Protein AF-A0A2K2V624-F1 (afdb_monomer_lite)

Sequence (184 aa):
MSIDIRRKLELAIAGVRYIEIRSLFKKRRIKLPENSEKIDLVNPVKVMGGYLDVLNGRARLVPYSSSEGIDGIAQLLLDYARGIYPDRPDLEEAFETRRSRIIEVTDGLLADEKRDLLAEEIALRSTKLWPILSLAMSDGVTELYGVLGSCVYLDHIFLGRITVENVVLDERELDKIITVVECS

Secondary structure (DSSP, 8-state):
----HHHHHHHHHTT-------------PPPPPP---S----SSEEETTEEEEEETTEEEEEEHHHHTT-HHHHHHHHHHHTT---SS--HHHHHHHHHHHHHHHHTTTS-HHHHHHHHHHHHHHHTS-TTHHHHHTSTTEEEEE--TTSEEEEEETTTEEEEEEEEE--HHHHHHHHHHHHH-

Structure (mmCIF, N/CA/C/O backbone):
data_AF-A0A2K2V624-F1
#
_entry.id   AF-A0A2K2V624-F1
#
loop_
_atom_site.group_PDB
_atom_site.id
_atom_site.type_symbol
_atom_site.label_atom_id
_atom_site.label_alt_id
_atom_site.label_comp_id
_atom_site.label_asym_id
_atom_site.label_entity_id
_atom_site.label_seq_id
_atom_site.pdbx_PDB_ins_code
_atom_site.Cartn_x
_atom_site.Cartn_y
_atom_site.Cartn_z
_atom_site.occupancy
_atom_site.B_iso_or_equiv
_atom_site.auth_seq_id
_atom_site.auth_comp_id
_atom_site.auth_asym_id
_atom_site.auth_atom_id
_atom_site.pdbx_PDB_model_num
ATOM 1 N N . MET A 1 1 ? -0.992 -15.599 -25.763 1.00 35.91 1 MET A N 1
ATOM 2 C CA . MET A 1 1 ? 0.235 -14.904 -26.213 1.00 35.91 1 MET A CA 1
ATOM 3 C C . MET A 1 1 ? 0.407 -13.668 -25.353 1.00 35.91 1 MET A C 1
ATOM 5 O O . MET A 1 1 ? -0.231 -12.655 -25.608 1.00 35.91 1 MET A O 1
ATOM 9 N N . SER A 1 2 ? 1.159 -13.804 -24.262 1.00 44.69 2 SER A N 1
ATOM 10 C CA . SER A 1 2 ? 1.443 -12.703 -23.343 1.00 44.69 2 SER A CA 1
ATOM 11 C C . SER A 1 2 ? 2.498 -11.808 -23.986 1.00 44.69 2 SER A C 1
ATOM 13 O O . SER A 1 2 ? 3.591 -12.280 -24.286 1.00 44.69 2 SER A O 1
ATOM 15 N N . ILE A 1 3 ? 2.181 -10.538 -24.233 1.00 52.88 3 ILE A N 1
ATOM 16 C CA . ILE A 1 3 ? 3.236 -9.527 -24.327 1.00 52.88 3 ILE A CA 1
ATOM 17 C C . ILE A 1 3 ? 3.945 -9.561 -22.972 1.00 52.88 3 ILE A C 1
ATOM 19 O O . ILE A 1 3 ? 3.290 -9.312 -21.958 1.00 52.88 3 ILE A O 1
ATOM 23 N N . ASP A 1 4 ? 5.235 -9.903 -22.989 1.00 85.69 4 ASP A N 1
ATOM 24 C CA . ASP A 1 4 ? 6.141 -9.887 -21.839 1.00 85.69 4 ASP A CA 1
ATOM 25 C C . ASP A 1 4 ? 5.868 -8.643 -20.976 1.00 85.69 4 ASP A C 1
ATOM 27 O O . ASP A 1 4 ? 5.872 -7.517 -21.486 1.00 85.69 4 ASP A O 1
ATOM 31 N N . ILE A 1 5 ? 5.559 -8.846 -19.690 1.00 85.44 5 ILE A N 1
ATOM 32 C CA . ILE A 1 5 ? 5.260 -7.762 -18.745 1.00 85.44 5 ILE A CA 1
ATOM 33 C C . ILE A 1 5 ? 6.365 -6.705 -18.776 1.00 85.44 5 ILE A C 1
ATOM 35 O O . ILE A 1 5 ? 6.056 -5.514 -18.769 1.00 85.44 5 ILE A O 1
ATOM 39 N N . ARG A 1 6 ? 7.625 -7.126 -18.943 1.00 84.25 6 ARG A N 1
ATOM 40 C CA . ARG A 1 6 ? 8.778 -6.231 -19.055 1.00 84.25 6 ARG A CA 1
ATOM 41 C C . ARG A 1 6 ? 8.619 -5.255 -20.217 1.00 84.25 6 ARG A C 1
ATOM 43 O O . ARG A 1 6 ? 8.732 -4.048 -20.033 1.00 84.25 6 ARG A O 1
ATOM 50 N N . ARG A 1 7 ? 8.205 -5.750 -21.384 1.00 85.25 7 ARG A N 1
ATOM 51 C CA . ARG A 1 7 ? 7.935 -4.917 -22.563 1.00 85.25 7 ARG A CA 1
ATOM 52 C C . ARG A 1 7 ? 6.770 -3.950 -22.343 1.00 85.25 7 ARG A C 1
ATOM 54 O O . ARG A 1 7 ? 6.801 -2.830 -22.846 1.00 85.25 7 ARG A O 1
ATOM 61 N N . LYS A 1 8 ? 5.726 -4.349 -21.604 1.00 85.12 8 LYS A N 1
ATOM 62 C CA . LYS A 1 8 ? 4.623 -3.430 -21.252 1.00 85.12 8 LYS A CA 1
ATOM 63 C C . LYS A 1 8 ? 5.103 -2.304 -20.336 1.00 85.12 8 LYS A C 1
ATOM 65 O O . LYS A 1 8 ? 4.692 -1.163 -20.528 1.00 85.12 8 LYS A O 1
ATOM 70 N N . LEU A 1 9 ? 5.969 -2.622 -19.375 1.00 85.50 9 LEU A N 1
ATOM 71 C CA . LEU A 1 9 ? 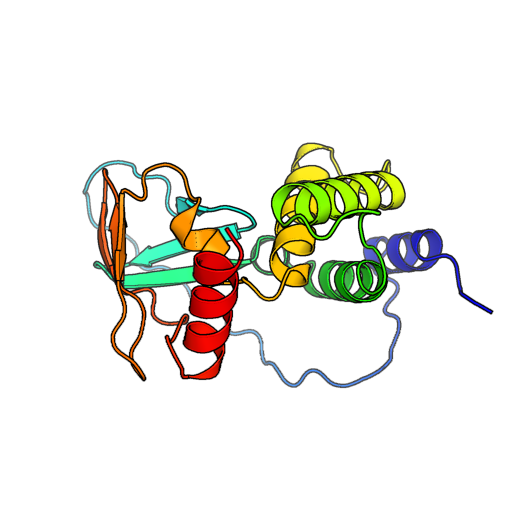6.553 -1.650 -18.451 1.00 85.50 9 LEU A CA 1
ATOM 72 C C . LEU A 1 9 ? 7.478 -0.673 -19.179 1.00 85.50 9 LEU A C 1
ATOM 74 O O . LEU A 1 9 ? 7.326 0.531 -19.005 1.00 85.50 9 LEU A O 1
ATOM 78 N N . GLU A 1 10 ? 8.358 -1.166 -20.052 1.00 84.88 10 GLU A N 1
ATOM 79 C CA . GLU A 1 10 ? 9.229 -0.334 -20.895 1.00 84.88 10 GLU A CA 1
ATOM 80 C C . GLU A 1 10 ? 8.422 0.688 -21.705 1.00 84.88 10 GLU A C 1
ATOM 82 O O . GLU A 1 10 ? 8.737 1.878 -21.711 1.00 84.88 10 GLU A O 1
ATOM 87 N N . LEU A 1 11 ? 7.330 0.245 -22.338 1.00 83.00 11 LEU A N 1
ATOM 88 C CA . LEU A 1 11 ? 6.435 1.127 -23.090 1.00 83.00 11 LEU A CA 1
ATOM 89 C C . LEU A 1 11 ? 5.728 2.145 -22.184 1.00 83.00 11 LEU A C 1
ATOM 91 O O . LEU A 1 11 ? 5.646 3.322 -22.538 1.00 83.00 11 LEU A O 1
ATOM 95 N N . ALA A 1 12 ? 5.244 1.715 -21.016 1.00 82.00 12 ALA A N 1
ATOM 96 C CA . ALA A 1 12 ? 4.583 2.598 -20.058 1.00 82.00 12 ALA A CA 1
ATOM 97 C C . ALA A 1 12 ? 5.535 3.684 -19.524 1.00 82.00 12 ALA A C 1
ATOM 99 O O . ALA A 1 12 ? 5.153 4.854 -19.464 1.00 82.00 12 ALA A O 1
ATOM 100 N N . ILE A 1 13 ? 6.779 3.318 -19.203 1.00 81.31 13 ILE A N 1
ATOM 101 C CA . ILE A 1 13 ? 7.829 4.231 -18.721 1.00 81.31 13 ILE A CA 1
ATOM 102 C C . ILE A 1 13 ? 8.262 5.201 -19.821 1.00 81.31 13 ILE A C 1
ATOM 104 O O . ILE A 1 13 ? 8.417 6.393 -19.563 1.00 81.31 13 ILE A O 1
ATOM 108 N N . ALA A 1 14 ? 8.363 4.731 -21.067 1.00 80.44 14 ALA A N 1
ATOM 109 C CA . ALA A 1 14 ? 8.634 5.576 -22.230 1.00 80.44 14 ALA A CA 1
ATOM 110 C C . ALA A 1 14 ? 7.475 6.537 -22.581 1.00 80.44 14 ALA A C 1
ATOM 112 O O . ALA A 1 14 ? 7.557 7.280 -23.559 1.00 80.44 14 ALA A O 1
ATOM 113 N N . GLY A 1 15 ? 6.376 6.528 -21.816 1.00 67.38 15 GLY A N 1
ATOM 114 C CA . GLY A 1 15 ? 5.209 7.377 -22.051 1.00 67.38 15 GLY A CA 1
ATOM 115 C C . GLY A 1 15 ? 4.356 6.936 -23.243 1.00 67.38 15 GLY A C 1
ATOM 116 O O . GLY A 1 15 ? 3.463 7.677 -23.669 1.00 67.38 15 GLY A O 1
ATOM 117 N N . VAL A 1 16 ? 4.588 5.731 -23.777 1.00 55.31 16 VAL A N 1
ATOM 118 C CA . VAL A 1 16 ? 3.783 5.148 -24.851 1.00 55.31 16 VAL A CA 1
ATOM 119 C C . VAL A 1 16 ? 2.462 4.691 -24.239 1.00 55.31 16 VAL A C 1
ATOM 121 O O . VAL A 1 16 ? 2.353 3.621 -23.643 1.00 55.31 16 VAL A O 1
ATOM 124 N N . ARG A 1 17 ? 1.437 5.543 -24.350 1.00 43.56 17 ARG A N 1
ATOM 125 C CA . ARG A 1 17 ? 0.091 5.253 -23.844 1.00 43.56 17 ARG A CA 1
ATOM 126 C C . ARG A 1 17 ? -0.483 4.041 -24.575 1.00 43.56 17 ARG A C 1
ATOM 128 O O . ARG A 1 17 ? -0.963 4.172 -25.699 1.00 43.56 17 ARG A O 1
ATOM 135 N N . TYR A 1 18 ? -0.505 2.885 -23.917 1.00 41.28 18 TYR A N 1
ATOM 136 C CA . TYR A 1 18 ? -1.456 1.838 -24.269 1.00 41.28 18 TYR A CA 1
ATOM 137 C C . TYR A 1 18 ? -2.854 2.384 -23.968 1.00 41.28 18 TYR A C 1
ATOM 139 O O . TYR A 1 18 ? -3.226 2.592 -22.814 1.00 41.28 18 TYR A O 1
ATOM 147 N N . ILE A 1 19 ? -3.599 2.710 -25.022 1.00 35.12 19 ILE A N 1
ATOM 148 C CA . ILE A 1 19 ? -5.012 3.049 -24.907 1.00 35.12 19 ILE A CA 1
ATOM 149 C C . ILE A 1 19 ? -5.764 1.729 -24.763 1.00 35.12 19 ILE A C 1
ATOM 151 O O . ILE A 1 19 ? -6.008 1.045 -25.750 1.00 35.12 19 ILE A O 1
ATOM 155 N N . GLU A 1 20 ? -6.188 1.418 -23.544 1.00 29.27 20 GLU A N 1
ATOM 156 C CA . GLU A 1 20 ? -7.492 0.795 -23.341 1.00 29.27 20 GLU A CA 1
ATOM 157 C C . GLU A 1 20 ? -8.200 1.527 -22.187 1.00 29.27 20 GLU A C 1
ATOM 159 O O . GLU A 1 20 ? -7.678 1.687 -21.086 1.00 29.27 20 GLU A O 1
ATOM 164 N N . ILE A 1 21 ? -9.338 2.133 -22.522 1.00 32.06 21 ILE A N 1
ATOM 165 C CA . ILE A 1 21 ? -10.055 3.194 -21.793 1.00 32.06 21 ILE A CA 1
ATOM 166 C C . ILE A 1 21 ? -10.889 2.532 -20.670 1.00 32.06 21 ILE A C 1
ATOM 168 O O . ILE A 1 21 ? -11.560 1.543 -20.936 1.00 32.06 21 ILE A O 1
ATOM 172 N N . ARG A 1 22 ? -10.917 2.989 -19.406 1.00 27.25 22 ARG A N 1
ATOM 173 C CA . ARG A 1 22 ? -11.770 4.079 -18.871 1.00 27.25 22 ARG A CA 1
ATOM 174 C C . ARG A 1 22 ? -11.350 4.428 -17.435 1.00 27.25 22 ARG A C 1
ATOM 176 O O . ARG A 1 22 ? -11.655 3.692 -16.507 1.00 27.25 22 ARG A O 1
ATOM 183 N N . SER A 1 23 ? -10.750 5.600 -17.235 1.00 31.02 23 SER A N 1
ATOM 184 C CA . SER A 1 23 ? -10.652 6.236 -15.915 1.00 31.02 23 SER A CA 1
ATOM 185 C C . SER A 1 23 ? -11.174 7.669 -16.012 1.00 31.02 23 SER A C 1
ATOM 187 O O . SER A 1 23 ? -10.612 8.517 -16.707 1.00 31.02 23 SER A O 1
ATOM 189 N N . LEU A 1 24 ? -12.312 7.903 -15.359 1.00 31.73 24 LEU A N 1
ATOM 190 C CA . LEU A 1 24 ? -12.986 9.189 -15.195 1.00 31.73 24 LEU A CA 1
ATOM 191 C C . LEU A 1 24 ? -12.475 9.866 -13.917 1.00 31.73 24 LEU A C 1
ATOM 193 O O . LEU A 1 24 ? -13.197 9.906 -12.930 1.00 31.73 24 LEU A O 1
ATOM 197 N N . PHE A 1 25 ? -11.263 10.424 -13.901 1.00 33.34 25 PHE A N 1
ATOM 198 C CA . PHE A 1 25 ? -10.860 11.286 -12.782 1.00 33.34 25 PHE A CA 1
ATOM 199 C C . PHE A 1 25 ? -10.140 12.553 -13.255 1.00 33.34 25 PHE A C 1
ATOM 201 O O . PHE A 1 25 ? -9.021 12.537 -13.764 1.00 33.34 25 PHE A O 1
ATOM 208 N N . LYS A 1 26 ? -10.826 13.691 -13.075 1.00 31.30 26 LYS A N 1
ATOM 209 C CA . LYS A 1 26 ? -10.267 15.045 -13.180 1.00 31.30 26 LYS A CA 1
ATOM 210 C C . LYS A 1 26 ? -9.212 15.229 -12.083 1.00 31.30 26 LYS A C 1
ATOM 212 O O . LYS A 1 26 ? -9.553 15.212 -10.903 1.00 31.30 26 LYS A O 1
ATOM 217 N N . LYS A 1 27 ? -7.960 15.494 -12.466 1.00 31.70 27 LYS A N 1
ATOM 218 C CA . LYS A 1 27 ? -6.910 15.971 -11.551 1.00 31.70 27 LYS A CA 1
ATOM 219 C C . LYS A 1 27 ? -7.343 17.303 -10.920 1.00 31.70 27 LYS A C 1
ATOM 221 O O . LYS A 1 27 ? -7.444 18.306 -11.624 1.00 31.70 27 LYS A O 1
ATOM 226 N N . ARG A 1 28 ? -7.567 17.339 -9.604 1.00 29.25 28 ARG A N 1
ATOM 227 C CA . ARG A 1 28 ? -7.542 18.588 -8.826 1.00 29.25 28 ARG A CA 1
ATOM 228 C C . ARG A 1 28 ? -6.146 18.729 -8.223 1.00 29.25 28 ARG A C 1
ATOM 230 O O . ARG A 1 28 ? -5.769 17.933 -7.374 1.00 29.25 28 ARG A O 1
ATOM 237 N N . ARG A 1 29 ? -5.384 19.731 -8.672 1.00 30.83 29 ARG A N 1
ATOM 238 C CA . ARG A 1 29 ? -4.201 20.215 -7.947 1.00 30.83 29 ARG A CA 1
ATOM 239 C C . ARG A 1 29 ? -4.699 21.002 -6.736 1.00 30.83 29 ARG A C 1
ATOM 241 O O . ARG A 1 29 ? -5.387 22.004 -6.917 1.00 30.83 29 ARG A O 1
ATOM 248 N N . ILE A 1 30 ? -4.386 20.535 -5.535 1.00 32.03 30 ILE A N 1
ATOM 249 C CA . ILE A 1 30 ? -4.642 21.256 -4.285 1.00 32.03 30 ILE A CA 1
ATOM 250 C C . ILE A 1 30 ? -3.381 22.079 -3.985 1.00 32.03 30 ILE A C 1
ATOM 252 O O . ILE A 1 30 ? -2.277 21.545 -4.041 1.00 32.03 30 ILE A O 1
ATOM 256 N N . LYS A 1 31 ? -3.533 23.386 -3.741 1.00 28.42 31 LYS A N 1
ATOM 257 C CA . LYS A 1 31 ? -2.466 24.235 -3.188 1.00 28.42 31 LYS A CA 1
ATOM 258 C C . LYS A 1 31 ? -2.500 24.106 -1.665 1.00 28.42 31 LYS A C 1
ATOM 260 O O . LYS A 1 31 ? -3.566 24.292 -1.080 1.00 28.42 31 LYS A O 1
ATOM 265 N N . LEU A 1 32 ? -1.355 23.804 -1.059 1.00 32.09 32 LEU A N 1
ATOM 266 C CA . LEU A 1 32 ? -1.176 23.790 0.393 1.00 32.09 32 LEU A CA 1
ATOM 267 C C . LEU A 1 32 ? -1.146 25.235 0.931 1.00 32.09 32 LEU A C 1
ATOM 269 O O . LEU A 1 32 ? -0.558 26.098 0.272 1.00 32.09 32 LEU A O 1
ATOM 273 N N . PRO A 1 33 ? -1.787 25.527 2.076 1.00 33.91 33 PRO A N 1
ATOM 274 C CA . PRO A 1 33 ? -1.626 26.801 2.766 1.00 33.91 33 PRO A CA 1
ATOM 275 C C . PRO A 1 33 ? -0.293 26.854 3.527 1.00 33.91 33 PRO A C 1
ATOM 277 O O . PRO A 1 33 ? 0.151 25.860 4.098 1.00 33.91 33 PRO A O 1
ATOM 280 N N . GLU A 1 34 ? 0.325 28.034 3.530 1.00 37.81 34 GLU A N 1
ATOM 281 C CA . GLU A 1 34 ? 1.537 28.333 4.292 1.00 37.81 34 GLU A CA 1
ATOM 282 C C . GLU A 1 34 ? 1.203 28.610 5.767 1.00 37.81 34 GLU A C 1
ATOM 284 O O . GLU A 1 34 ? 0.269 29.351 6.076 1.00 37.81 34 GLU A O 1
ATOM 289 N N . ASN A 1 35 ? 2.050 28.054 6.637 1.00 41.84 35 ASN A N 1
ATOM 290 C CA . ASN A 1 35 ? 2.222 28.302 8.073 1.00 41.84 35 ASN A CA 1
ATOM 291 C C . ASN A 1 35 ? 1.267 27.632 9.074 1.00 41.84 35 ASN A C 1
ATOM 293 O O . ASN A 1 35 ? 0.139 28.064 9.297 1.00 41.84 35 ASN A O 1
ATOM 297 N N . SER A 1 36 ? 1.848 26.717 9.856 1.00 32.59 36 SER A N 1
ATOM 298 C CA . SER A 1 36 ? 1.786 26.778 11.321 1.00 32.59 36 SER A CA 1
ATOM 299 C C . SER A 1 36 ? 2.970 26.016 11.922 1.00 32.59 36 SER A C 1
ATOM 301 O O . SER A 1 36 ? 3.133 24.826 11.664 1.00 32.59 36 SER A O 1
ATOM 303 N N . GLU A 1 37 ? 3.782 26.713 12.714 1.00 44.50 37 GLU A N 1
ATOM 304 C CA . GLU A 1 37 ? 4.892 26.169 13.498 1.00 44.50 37 GLU A CA 1
ATOM 305 C C . GLU A 1 37 ? 4.416 25.044 14.428 1.00 44.50 37 GLU A C 1
ATOM 307 O O . GLU A 1 37 ? 3.557 25.264 15.285 1.00 44.50 37 GLU A O 1
ATOM 312 N N . LYS A 1 38 ? 4.986 23.846 14.265 1.00 35.16 38 LYS A N 1
ATOM 313 C CA . LYS A 1 38 ? 5.070 22.762 15.257 1.00 35.16 38 LYS A CA 1
ATOM 314 C C . LYS A 1 38 ? 5.904 21.648 14.637 1.00 35.16 38 LYS A C 1
ATOM 316 O O . LYS A 1 38 ? 5.418 21.060 13.687 1.00 35.16 38 LYS A O 1
ATOM 321 N N . ILE A 1 39 ? 7.100 21.423 15.201 1.00 37.91 39 ILE A N 1
ATOM 322 C CA . ILE A 1 39 ? 8.027 20.281 15.034 1.00 37.91 39 ILE A CA 1
ATOM 323 C C . ILE A 1 39 ? 8.125 19.782 13.587 1.00 37.91 39 ILE A C 1
ATOM 325 O O . ILE A 1 39 ? 7.157 19.220 13.098 1.00 37.91 39 ILE A O 1
ATOM 329 N N . ASP A 1 40 ? 9.295 19.914 12.949 1.00 38.16 40 ASP A N 1
ATOM 330 C CA . ASP A 1 40 ? 9.608 19.387 11.606 1.00 38.16 40 ASP A CA 1
ATOM 331 C C . ASP A 1 40 ? 9.429 17.854 11.514 1.00 38.16 40 ASP A C 1
ATOM 333 O O . ASP A 1 40 ? 10.371 17.072 11.403 1.00 38.16 40 ASP A O 1
ATOM 337 N N . LEU A 1 41 ? 8.187 17.398 11.578 1.00 49.44 41 LEU A N 1
ATOM 338 C CA . LEU A 1 41 ? 7.729 16.123 11.087 1.00 49.44 41 LEU A CA 1
ATOM 339 C C . LEU A 1 41 ? 7.620 16.327 9.588 1.00 49.44 41 LEU A C 1
ATOM 341 O O . LEU A 1 41 ? 6.817 17.138 9.124 1.00 49.44 41 LEU A O 1
ATOM 345 N N . VAL A 1 42 ? 8.481 15.640 8.841 1.00 55.28 42 VAL A N 1
ATOM 346 C CA . VAL A 1 42 ? 8.458 15.660 7.381 1.00 55.28 42 VAL A CA 1
ATOM 347 C C . VAL A 1 42 ? 7.097 15.119 6.953 1.00 55.28 42 VAL A C 1
ATOM 349 O O . VAL A 1 42 ? 6.860 13.917 6.952 1.00 55.28 42 VAL A O 1
ATOM 352 N N . ASN A 1 43 ? 6.169 16.024 6.670 1.00 56.28 43 ASN A N 1
ATOM 353 C CA . ASN A 1 43 ? 4.932 15.709 5.985 1.00 56.28 43 ASN A CA 1
ATOM 354 C C . ASN A 1 43 ? 5.309 15.543 4.504 1.00 56.28 43 ASN A C 1
ATOM 356 O O . ASN A 1 43 ? 5.862 16.486 3.925 1.00 56.28 43 ASN A O 1
ATOM 360 N N . PRO A 1 44 ? 5.075 14.375 3.886 1.00 71.56 44 PRO A N 1
ATOM 361 C CA . PRO A 1 44 ? 4.223 13.279 4.350 1.00 71.56 44 PRO A CA 1
ATOM 362 C C . PRO A 1 44 ? 4.948 12.188 5.161 1.00 71.56 44 PRO A C 1
ATOM 364 O O . PRO A 1 44 ? 6.112 11.872 4.919 1.00 71.56 44 PRO A O 1
ATOM 367 N N . VAL A 1 45 ? 4.227 11.575 6.107 1.00 82.62 45 VAL A N 1
ATOM 368 C CA . VAL A 1 45 ? 4.746 10.512 6.990 1.00 82.62 45 VAL A CA 1
ATOM 369 C C . VAL A 1 45 ? 4.817 9.210 6.205 1.00 82.62 45 VAL A C 1
ATOM 371 O O . VAL A 1 45 ? 3.803 8.758 5.677 1.00 82.62 45 VAL A O 1
ATOM 374 N N . LYS A 1 46 ? 6.000 8.601 6.108 1.00 84.88 46 LYS A N 1
ATOM 375 C CA . LYS A 1 46 ? 6.173 7.335 5.387 1.00 84.88 46 LYS A CA 1
ATOM 376 C C . LYS A 1 46 ? 5.411 6.212 6.090 1.00 84.88 46 LYS A C 1
ATOM 378 O O . LYS A 1 46 ? 5.517 6.049 7.299 1.00 84.88 46 LYS A O 1
ATOM 383 N N . VAL A 1 47 ? 4.676 5.438 5.302 1.00 88.38 47 VAL A N 1
ATOM 384 C CA . VAL A 1 47 ? 4.028 4.192 5.716 1.00 88.38 47 VAL A CA 1
ATOM 385 C C . VAL A 1 47 ? 4.390 3.095 4.728 1.00 88.38 47 VAL A C 1
ATOM 387 O O . VAL A 1 47 ? 4.871 3.370 3.627 1.00 88.38 47 VAL A O 1
ATOM 390 N N . MET A 1 48 ? 4.156 1.842 5.097 1.00 87.94 48 MET A N 1
ATOM 391 C CA . MET A 1 48 ? 4.458 0.723 4.209 1.00 87.94 48 MET A CA 1
ATOM 392 C C . MET A 1 48 ? 3.663 0.850 2.895 1.00 87.94 48 MET A C 1
ATOM 394 O O . MET A 1 48 ? 2.432 0.893 2.905 1.00 87.94 48 MET A O 1
ATOM 398 N N . GLY A 1 49 ? 4.348 0.938 1.755 1.00 88.69 49 GLY A N 1
ATOM 399 C CA . GLY A 1 49 ? 3.736 1.098 0.432 1.00 88.69 49 GLY A CA 1
ATOM 400 C C . GLY A 1 49 ? 3.180 2.496 0.113 1.00 88.69 49 GLY A C 1
ATOM 401 O O . GLY A 1 49 ? 2.449 2.656 -0.870 1.00 88.69 49 GLY A O 1
ATOM 402 N N . GLY A 1 50 ? 3.483 3.526 0.909 1.00 91.69 50 GLY A N 1
ATOM 403 C CA . GLY A 1 50 ? 3.009 4.879 0.625 1.00 91.69 50 GLY A CA 1
ATOM 404 C C . GLY A 1 50 ? 3.328 5.909 1.699 1.00 91.69 50 GLY A C 1
ATOM 405 O O . GLY A 1 50 ? 4.347 5.839 2.383 1.00 91.69 50 GLY A O 1
ATOM 406 N N . TYR A 1 51 ? 2.445 6.896 1.831 1.00 91.62 51 TYR A N 1
ATOM 407 C CA . TYR A 1 51 ? 2.588 7.962 2.817 1.00 91.62 51 TYR A CA 1
ATOM 408 C C . TYR A 1 51 ? 1.235 8.388 3.391 1.00 91.62 51 TYR A C 1
ATOM 410 O O . TYR A 1 51 ? 0.197 8.273 2.735 1.00 91.62 51 TYR A O 1
ATOM 418 N N . LEU A 1 52 ? 1.250 8.925 4.606 1.00 90.88 52 LEU A N 1
ATOM 419 C CA . LEU A 1 52 ? 0.147 9.669 5.194 1.00 90.88 52 LEU A CA 1
ATOM 420 C C . LEU A 1 52 ? 0.371 11.165 4.958 1.00 90.88 52 LEU A C 1
ATOM 422 O O . LEU A 1 52 ? 1.329 11.747 5.466 1.00 90.88 52 LEU A O 1
ATOM 426 N N . ASP A 1 53 ? -0.535 11.781 4.201 1.00 91.06 53 ASP A N 1
ATOM 427 C CA . ASP A 1 53 ? -0.640 13.238 4.077 1.00 91.06 53 ASP A CA 1
ATOM 428 C C . ASP A 1 53 ? -1.452 13.763 5.264 1.00 91.06 53 ASP A C 1
ATOM 430 O O . ASP A 1 53 ? -2.668 13.552 5.318 1.00 91.06 53 ASP A O 1
ATOM 434 N N . VAL A 1 54 ? -0.771 14.356 6.250 1.00 88.94 54 VAL A N 1
ATOM 435 C CA . VAL A 1 54 ? -1.354 14.720 7.550 1.00 88.94 54 VAL A CA 1
ATOM 436 C C . VAL A 1 54 ? -1.676 16.212 7.603 1.00 88.94 54 VAL A C 1
ATOM 438 O O . VAL A 1 54 ? -0.820 17.060 7.369 1.00 88.94 54 VAL A O 1
ATOM 441 N N . LEU A 1 55 ? -2.901 16.557 7.995 1.00 87.50 55 LEU A N 1
ATOM 442 C CA . LEU A 1 55 ? -3.333 17.929 8.231 1.00 87.50 55 LEU A CA 1
ATOM 443 C C . LEU A 1 55 ? -4.322 17.991 9.402 1.00 87.50 55 LEU A C 1
ATOM 445 O O . LEU A 1 55 ? -5.413 17.428 9.343 1.00 87.50 55 LEU A O 1
ATOM 449 N N . ASN A 1 56 ? -3.967 18.727 10.460 1.00 86.44 56 ASN A N 1
ATOM 450 C CA . ASN A 1 56 ? -4.844 19.016 11.606 1.00 86.44 56 ASN A CA 1
ATOM 451 C C . ASN A 1 56 ? -5.481 17.769 12.260 1.00 86.44 56 ASN A C 1
ATOM 453 O O . ASN A 1 56 ? -6.694 17.725 12.472 1.00 86.44 56 ASN A O 1
ATOM 457 N N . GLY A 1 57 ? -4.673 1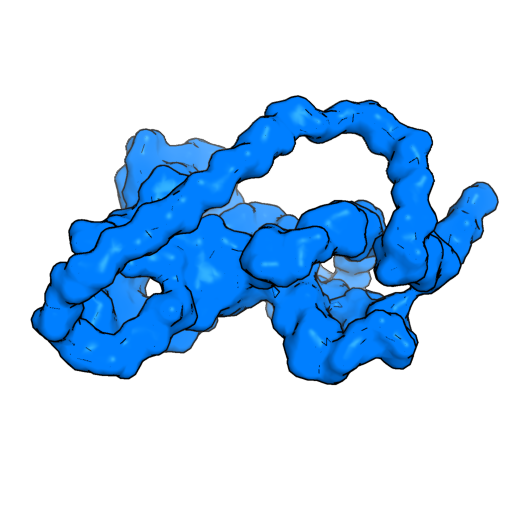6.746 12.565 1.00 86.25 57 GLY A N 1
ATOM 458 C CA . GLY A 1 57 ? -5.148 15.504 13.200 1.00 86.25 57 GLY A CA 1
ATOM 459 C C . GLY A 1 57 ? -5.939 14.583 12.264 1.00 86.25 57 GLY A C 1
ATOM 460 O O . GLY A 1 57 ? -6.563 13.617 12.706 1.00 86.25 57 GLY A O 1
ATOM 461 N N . ARG A 1 58 ? -5.922 14.872 10.963 1.00 91.06 58 ARG A N 1
ATOM 462 C CA . ARG A 1 58 ? -6.513 14.045 9.912 1.00 91.06 58 ARG A CA 1
ATOM 463 C C . ARG A 1 58 ? -5.431 13.649 8.932 1.00 91.06 58 ARG A C 1
ATOM 465 O O . ARG A 1 58 ? -4.499 14.417 8.721 1.00 91.06 58 ARG A O 1
ATOM 472 N N . ALA A 1 59 ? -5.553 12.477 8.336 1.00 92.88 59 ALA A N 1
ATOM 473 C CA . ALA A 1 59 ? -4.626 12.011 7.329 1.00 92.88 59 ALA A CA 1
ATOM 474 C C . ALA A 1 59 ? -5.334 11.364 6.152 1.00 92.88 59 ALA A C 1
ATOM 476 O O . ALA A 1 59 ? -6.451 10.855 6.266 1.00 92.88 59 ALA A O 1
ATOM 477 N N . ARG A 1 60 ? -4.639 11.344 5.019 1.00 93.69 60 ARG A N 1
ATOM 478 C CA . ARG A 1 60 ? -5.010 10.539 3.861 1.00 93.69 60 ARG A CA 1
ATOM 479 C C . ARG A 1 60 ? -3.876 9.587 3.536 1.00 93.69 60 ARG A C 1
ATOM 481 O O . ARG A 1 60 ? -2.746 10.025 3.351 1.00 93.69 60 ARG A O 1
ATOM 488 N N . LEU A 1 61 ? -4.194 8.303 3.427 1.00 93.62 61 LEU A N 1
ATOM 489 C CA . LEU A 1 61 ? -3.266 7.308 2.909 1.00 93.62 61 LEU A CA 1
ATOM 490 C C . LEU A 1 61 ? -3.131 7.487 1.397 1.00 93.62 61 LEU A C 1
ATOM 492 O O . LEU A 1 61 ? -4.108 7.334 0.658 1.00 93.62 61 LEU A O 1
ATOM 496 N N . VAL A 1 62 ? -1.926 7.813 0.949 1.00 93.75 62 VAL A N 1
ATOM 497 C CA . VAL A 1 62 ? -1.572 7.998 -0.456 1.00 93.75 62 VAL A CA 1
ATOM 498 C C . VAL A 1 62 ? -0.613 6.876 -0.858 1.00 93.75 62 VAL A C 1
ATOM 500 O O . VAL A 1 62 ? 0.481 6.800 -0.299 1.00 93.75 62 VAL A O 1
ATOM 503 N N . PRO A 1 63 ? -0.990 5.998 -1.807 1.00 94.06 63 PRO A N 1
ATOM 504 C CA . PRO A 1 63 ? -0.069 4.998 -2.337 1.00 94.06 63 PRO A CA 1
ATOM 505 C C . PRO A 1 63 ? 1.142 5.664 -2.998 1.00 94.06 63 PRO A C 1
ATOM 507 O O .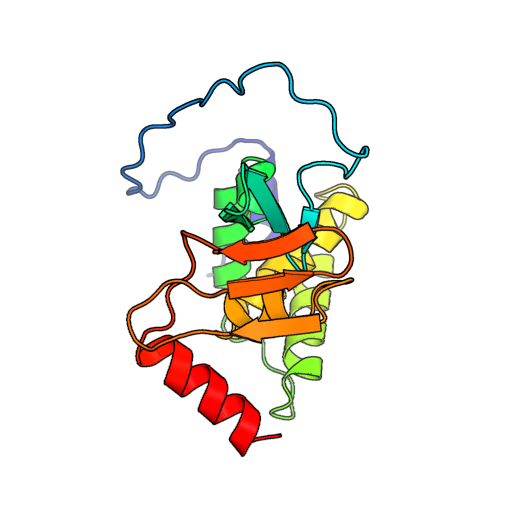 PRO A 1 63 ? 0.994 6.712 -3.637 1.00 94.06 63 PRO A O 1
ATOM 510 N N . TYR A 1 64 ? 2.313 5.034 -2.898 1.00 93.62 64 TYR A N 1
ATOM 511 C CA . TYR A 1 64 ? 3.554 5.539 -3.497 1.00 93.62 64 TYR A CA 1
ATOM 512 C C . TYR A 1 64 ? 3.400 5.862 -4.998 1.00 93.62 64 TYR A C 1
ATOM 514 O O . TYR A 1 64 ? 3.794 6.920 -5.493 1.00 93.62 64 TYR A O 1
ATOM 522 N N . SER A 1 65 ? 2.743 4.976 -5.737 1.00 93.31 65 SER A N 1
ATOM 523 C CA . SER A 1 65 ? 2.503 5.112 -7.167 1.00 93.31 65 SER A CA 1
ATOM 524 C C . SER A 1 65 ? 1.674 6.344 -7.517 1.00 93.31 65 SER A C 1
ATOM 526 O O . SER A 1 65 ? 1.948 6.999 -8.524 1.00 93.31 65 SER A O 1
ATOM 528 N N . SER A 1 66 ? 0.708 6.704 -6.671 1.00 92.44 66 SER A N 1
ATOM 529 C CA . SER A 1 66 ? -0.105 7.904 -6.847 1.00 92.44 66 SER A CA 1
ATOM 530 C C . SER A 1 66 ? 0.677 9.179 -6.528 1.00 92.44 66 SER A C 1
ATOM 532 O O . SER A 1 66 ? 0.514 10.170 -7.243 1.00 92.44 66 SER A O 1
ATOM 534 N N . SER A 1 67 ? 1.544 9.175 -5.504 1.00 88.75 67 SER A N 1
ATOM 535 C CA . SER A 1 67 ? 2.401 10.335 -5.202 1.00 88.75 67 SER A CA 1
ATOM 536 C C . SER A 1 67 ? 3.416 10.606 -6.315 1.00 88.75 67 SER A C 1
ATOM 538 O O . SER A 1 67 ? 3.665 11.762 -6.650 1.00 88.75 67 SER A O 1
ATOM 540 N N . GLU A 1 68 ? 3.922 9.552 -6.957 1.00 88.00 68 GLU A N 1
ATOM 541 C CA . GLU A 1 68 ? 4.866 9.651 -8.077 1.00 88.00 68 GLU A CA 1
ATOM 542 C C . GLU A 1 68 ? 4.186 9.814 -9.451 1.00 88.00 68 GLU A C 1
ATOM 544 O O . GLU A 1 68 ? 4.852 10.054 -10.459 1.00 88.00 68 GLU A O 1
ATOM 549 N N . GLY A 1 69 ? 2.857 9.691 -9.525 1.00 86.81 69 GLY A N 1
ATOM 550 C CA . GLY A 1 69 ? 2.100 9.786 -10.776 1.00 86.81 69 GLY A CA 1
ATOM 551 C C . GLY A 1 69 ? 2.330 8.620 -11.747 1.00 86.81 69 GLY A C 1
ATOM 552 O O . GLY A 1 69 ? 2.198 8.800 -12.961 1.00 86.81 69 GLY A O 1
ATOM 553 N N . ILE A 1 70 ? 2.660 7.438 -11.222 1.00 90.12 70 ILE A N 1
ATOM 554 C CA . ILE A 1 70 ? 2.936 6.197 -11.962 1.00 90.12 70 ILE A CA 1
ATOM 555 C C . ILE A 1 70 ? 1.837 5.136 -11.772 1.00 90.12 70 ILE A C 1
ATOM 557 O O . ILE A 1 70 ? 2.084 3.941 -11.936 1.00 90.12 70 ILE A O 1
ATOM 561 N N . ASP A 1 71 ? 0.598 5.552 -11.486 1.00 90.38 71 ASP A N 1
ATOM 562 C CA . ASP A 1 71 ? -0.546 4.656 -11.233 1.00 90.38 71 ASP A CA 1
ATOM 563 C C . ASP A 1 71 ? -0.763 3.602 -12.336 1.00 90.38 71 ASP A C 1
ATOM 565 O O . ASP A 1 71 ? -1.157 2.470 -12.065 1.00 90.38 71 ASP A O 1
ATOM 569 N N . GLY A 1 72 ? -0.488 3.955 -13.598 1.00 88.75 72 GLY A N 1
ATOM 570 C CA . GLY A 1 72 ? -0.606 3.026 -14.726 1.00 88.75 72 GLY A CA 1
ATOM 571 C C . GLY A 1 72 ? 0.403 1.875 -14.663 1.00 88.75 72 GLY A C 1
ATOM 572 O O . GLY A 1 72 ? 0.052 0.735 -14.959 1.00 88.75 72 GLY A O 1
ATOM 573 N N . ILE A 1 73 ? 1.636 2.159 -14.229 1.00 91.38 73 ILE A N 1
ATOM 574 C CA . ILE A 1 73 ? 2.669 1.141 -13.998 1.00 91.38 73 ILE A CA 1
ATOM 575 C C . ILE A 1 73 ? 2.243 0.257 -12.826 1.00 91.38 73 ILE A C 1
ATOM 577 O O . ILE A 1 73 ? 2.273 -0.966 -12.938 1.00 91.38 73 ILE A O 1
ATOM 581 N N . ALA A 1 74 ? 1.767 0.866 -11.738 1.00 93.62 74 ALA A N 1
ATOM 582 C CA . ALA A 1 74 ? 1.274 0.128 -10.582 1.00 93.62 74 ALA A CA 1
ATOM 583 C C . ALA A 1 74 ? 0.128 -0.827 -10.941 1.00 93.62 74 ALA A C 1
ATOM 585 O O . ALA A 1 74 ? 0.133 -1.982 -10.526 1.00 93.62 74 ALA A O 1
ATOM 586 N N . GLN A 1 75 ? -0.822 -0.399 -11.773 1.00 92.88 75 GLN A N 1
ATOM 587 C CA . GLN A 1 75 ? -1.911 -1.272 -12.208 1.00 92.88 75 GLN A CA 1
ATOM 588 C C . GLN A 1 75 ? -1.408 -2.479 -13.017 1.00 92.88 75 GLN A C 1
ATOM 590 O O . GLN A 1 75 ? -1.852 -3.600 -12.772 1.00 92.88 75 GLN A O 1
ATOM 595 N N . LEU A 1 76 ? -0.444 -2.281 -13.927 1.00 92.81 76 LEU A N 1
ATOM 596 C CA . LEU A 1 76 ? 0.167 -3.382 -14.683 1.00 92.81 76 LEU A CA 1
ATOM 597 C C . LEU A 1 76 ? 0.869 -4.388 -13.763 1.00 92.81 76 LEU A C 1
ATOM 599 O O . LEU A 1 76 ? 0.744 -5.597 -13.959 1.00 92.81 76 LEU A O 1
ATOM 603 N N . LEU A 1 77 ? 1.586 -3.892 -12.754 1.00 94.00 77 LEU A N 1
ATOM 604 C CA . LEU A 1 77 ? 2.282 -4.729 -11.781 1.00 94.00 77 LEU A CA 1
ATOM 605 C C . LEU A 1 77 ? 1.307 -5.464 -10.852 1.00 94.00 77 LEU A C 1
ATOM 607 O O . LEU A 1 77 ? 1.537 -6.630 -10.546 1.00 94.00 77 LEU A O 1
ATOM 611 N N . LEU A 1 78 ? 0.190 -4.842 -10.460 1.00 92.88 78 LEU A N 1
ATOM 612 C CA . LEU A 1 78 ? -0.875 -5.509 -9.703 1.00 92.88 78 LEU A CA 1
ATOM 613 C C . LEU A 1 78 ? -1.495 -6.662 -10.487 1.00 92.88 78 LEU A C 1
ATOM 615 O O . LEU A 1 78 ? -1.725 -7.730 -9.923 1.00 92.88 78 LEU A O 1
ATOM 619 N N . ASP A 1 79 ? -1.764 -6.460 -11.777 1.00 91.00 79 ASP A N 1
ATOM 620 C CA . ASP A 1 79 ? -2.303 -7.516 -12.633 1.00 91.00 79 ASP A CA 1
ATOM 621 C C . ASP A 1 79 ? -1.289 -8.647 -12.838 1.00 91.00 79 ASP A C 1
ATOM 623 O O . ASP A 1 79 ? -1.682 -9.811 -12.875 1.00 91.00 79 ASP A O 1
ATOM 627 N N . TYR A 1 80 ? 0.004 -8.322 -12.910 1.00 90.88 80 TYR A N 1
ATOM 628 C CA . TYR A 1 80 ? 1.085 -9.306 -12.962 1.00 90.88 80 TYR A CA 1
ATOM 629 C C . TYR A 1 80 ? 1.252 -10.087 -11.649 1.00 90.88 80 TYR A C 1
ATOM 631 O O . TYR A 1 80 ? 1.474 -11.292 -11.686 1.00 90.88 80 TYR A O 1
ATOM 639 N N . ALA A 1 81 ? 1.105 -9.430 -10.495 1.00 90.31 81 ALA A N 1
ATOM 640 C CA . ALA A 1 81 ? 1.224 -10.064 -9.182 1.00 90.31 81 ALA A CA 1
ATOM 641 C C . ALA A 1 81 ? 0.102 -11.078 -8.892 1.00 90.31 81 ALA A C 1
ATOM 643 O O . ALA A 1 81 ? 0.241 -11.936 -8.014 1.00 90.31 81 ALA A O 1
ATOM 644 N N . ARG A 1 82 ? -1.021 -11.006 -9.621 1.00 82.62 82 ARG A N 1
ATOM 645 C CA . ARG A 1 82 ? -2.096 -12.000 -9.520 1.00 82.62 82 ARG A CA 1
ATOM 646 C C . ARG A 1 82 ? -1.595 -13.364 -9.977 1.00 82.62 82 ARG A C 1
ATOM 648 O O . ARG A 1 82 ? -1.023 -13.499 -11.051 1.00 82.62 82 ARG A O 1
ATOM 655 N N . GLY A 1 83 ? -1.880 -14.396 -9.189 1.00 77.94 83 GLY A N 1
ATOM 656 C CA . GLY A 1 83 ? -1.429 -15.752 -9.506 1.00 77.94 83 GLY A CA 1
ATOM 657 C C . GLY A 1 83 ? -0.038 -16.084 -8.972 1.00 77.94 83 GLY A C 1
ATOM 658 O O . GLY A 1 83 ? 0.351 -17.244 -9.029 1.00 77.94 83 GLY A O 1
ATOM 659 N N . ILE A 1 84 ? 0.688 -15.105 -8.426 1.00 84.44 84 ILE A N 1
ATOM 660 C CA . ILE A 1 84 ? 1.972 -15.335 -7.768 1.00 84.44 84 ILE A CA 1
ATOM 661 C C . ILE A 1 84 ? 1.685 -15.676 -6.310 1.00 84.44 84 ILE A C 1
ATOM 663 O O . ILE A 1 84 ? 1.214 -14.832 -5.534 1.00 84.44 84 ILE A O 1
ATOM 667 N N . TYR A 1 85 ? 1.929 -16.932 -5.960 1.00 79.94 85 TYR A N 1
ATOM 668 C CA . TYR A 1 85 ? 1.724 -17.465 -4.625 1.00 79.94 85 TYR A CA 1
ATOM 669 C C . TYR A 1 85 ? 2.956 -18.266 -4.202 1.00 79.94 85 TYR A C 1
ATOM 671 O O . TYR A 1 85 ? 3.551 -18.929 -5.053 1.00 79.94 85 TYR A O 1
ATOM 679 N N . PRO A 1 86 ? 3.338 -18.189 -2.922 1.00 83.38 86 PRO A N 1
ATOM 680 C CA . PRO A 1 86 ? 4.296 -19.115 -2.335 1.00 83.38 86 PRO A CA 1
ATOM 681 C C . PRO A 1 86 ? 3.720 -20.536 -2.291 1.00 83.38 86 PRO A C 1
ATOM 683 O O . PRO A 1 86 ? 2.504 -20.733 -2.392 1.00 83.38 86 PRO A O 1
ATOM 686 N N . ASP A 1 87 ? 4.594 -21.524 -2.105 1.00 83.44 87 ASP A N 1
ATOM 687 C CA . ASP A 1 87 ? 4.196 -22.933 -1.992 1.00 83.44 87 ASP A CA 1
ATOM 688 C C . ASP A 1 87 ? 3.379 -23.201 -0.718 1.00 83.44 87 ASP A C 1
ATOM 690 O O . ASP A 1 87 ? 2.575 -24.137 -0.667 1.00 83.44 87 ASP A O 1
ATOM 694 N N . ARG A 1 88 ? 3.574 -22.379 0.321 1.00 80.56 88 ARG A N 1
ATOM 695 C CA . ARG A 1 88 ? 2.851 -22.451 1.594 1.00 80.56 88 ARG A CA 1
ATOM 696 C C . ARG A 1 88 ? 1.984 -21.211 1.786 1.00 80.56 88 ARG A C 1
ATOM 698 O O . ARG A 1 88 ? 2.418 -20.121 1.438 1.00 80.56 88 ARG A O 1
ATOM 705 N N . PRO A 1 89 ? 0.770 -21.337 2.344 1.00 73.94 89 PRO A N 1
ATOM 706 C CA . PRO A 1 89 ? -0.108 -20.197 2.586 1.00 73.94 89 PRO A CA 1
ATOM 707 C C . PRO A 1 89 ? 0.375 -19.384 3.797 1.00 73.94 89 PRO A C 1
ATOM 709 O O . PRO A 1 89 ? -0.217 -19.453 4.867 1.00 73.94 89 PRO A O 1
ATOM 712 N N . ASP A 1 90 ? 1.450 -18.625 3.610 1.00 83.69 90 ASP A N 1
ATOM 713 C CA . ASP A 1 90 ? 2.021 -17.713 4.598 1.00 83.69 90 ASP A CA 1
ATOM 714 C C . ASP A 1 90 ? 1.976 -16.269 4.072 1.00 83.69 90 ASP A C 1
ATOM 716 O O . ASP A 1 90 ? 2.269 -16.006 2.901 1.00 83.69 90 ASP A O 1
ATOM 720 N N . LEU A 1 91 ? 1.526 -15.330 4.910 1.00 81.69 91 LEU A N 1
ATOM 721 C CA . LEU A 1 91 ? 1.311 -13.943 4.494 1.00 81.69 91 LEU A CA 1
ATOM 722 C C . LEU A 1 91 ? 2.631 -13.214 4.225 1.00 81.69 91 LEU A C 1
ATOM 724 O O . LEU A 1 91 ? 2.711 -12.461 3.249 1.00 81.69 91 LEU A O 1
ATOM 728 N N . GLU A 1 92 ? 3.633 -13.430 5.074 1.00 85.69 92 GLU A N 1
ATOM 729 C CA . GLU A 1 92 ? 4.954 -12.815 4.960 1.00 85.69 92 GLU A CA 1
ATOM 730 C C . GLU A 1 92 ? 5.678 -13.368 3.729 1.00 85.69 92 GLU A C 1
ATOM 732 O O . GLU A 1 92 ? 6.125 -12.607 2.870 1.00 85.69 92 GLU A O 1
ATOM 737 N N . GLU A 1 93 ? 5.666 -14.689 3.552 1.00 88.31 93 GLU A N 1
ATOM 738 C CA . GLU A 1 93 ? 6.216 -15.362 2.378 1.00 8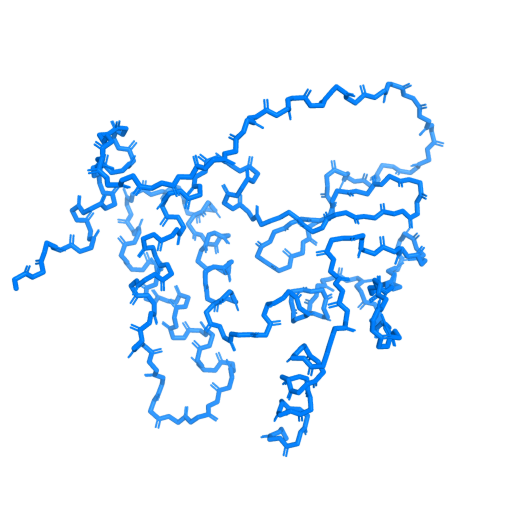8.31 93 GLU A CA 1
ATOM 739 C C . GLU A 1 93 ? 5.506 -14.904 1.096 1.00 88.31 93 GLU A C 1
ATOM 741 O O . GLU A 1 93 ? 6.148 -14.653 0.072 1.00 88.31 93 GLU A O 1
ATOM 746 N N . ALA A 1 94 ? 4.180 -14.728 1.133 1.00 87.56 94 ALA A N 1
ATOM 747 C CA . ALA A 1 94 ? 3.421 -14.237 -0.012 1.00 87.56 94 ALA A CA 1
ATOM 748 C C . ALA A 1 94 ? 3.729 -12.777 -0.344 1.00 87.56 94 ALA A C 1
ATOM 750 O O . ALA A 1 94 ? 3.728 -12.404 -1.523 1.00 87.56 94 ALA A O 1
ATOM 751 N N . PHE A 1 95 ? 3.969 -11.953 0.672 1.00 89.88 95 PHE A N 1
ATOM 752 C CA . PHE A 1 95 ? 4.408 -10.579 0.500 1.00 89.88 95 PHE A CA 1
ATOM 753 C C . PHE A 1 95 ? 5.806 -10.536 -0.134 1.00 89.88 95 PHE A C 1
ATOM 755 O O . PHE A 1 95 ? 5.959 -9.961 -1.215 1.00 89.88 95 PHE A O 1
ATOM 762 N N . GLU A 1 96 ? 6.791 -11.219 0.454 1.00 91.75 96 GLU A N 1
ATOM 763 C CA . GLU A 1 96 ? 8.182 -11.203 -0.016 1.00 91.75 96 GLU A CA 1
ATOM 764 C C . GLU A 1 96 ? 8.357 -11.853 -1.390 1.00 91.75 96 GLU A C 1
ATOM 766 O O . GLU A 1 96 ? 9.087 -11.329 -2.237 1.00 91.75 96 GLU A O 1
ATOM 771 N N . THR A 1 97 ? 7.633 -12.940 -1.674 1.00 92.69 97 THR A N 1
ATOM 772 C CA . THR A 1 97 ? 7.649 -13.588 -2.996 1.00 92.69 97 THR A CA 1
ATOM 773 C C . THR A 1 97 ? 7.190 -12.6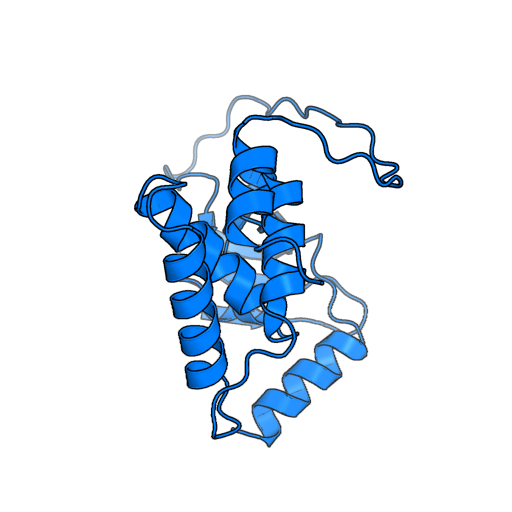14 -4.077 1.00 92.69 97 THR A C 1
ATOM 775 O O . THR A 1 97 ? 7.830 -12.472 -5.123 1.00 92.69 97 THR A O 1
ATOM 778 N N . ARG A 1 98 ? 6.086 -11.898 -3.834 1.00 92.75 98 ARG A N 1
ATOM 779 C CA . ARG A 1 98 ? 5.566 -10.921 -4.797 1.00 92.75 98 ARG A CA 1
ATOM 780 C C . ARG A 1 98 ? 6.482 -9.716 -4.901 1.00 92.75 98 ARG A C 1
ATOM 782 O O . ARG A 1 98 ? 6.805 -9.331 -6.020 1.00 92.75 98 ARG A O 1
ATOM 789 N N . ARG A 1 99 ? 6.943 -9.165 -3.777 1.00 94.75 99 ARG A N 1
ATOM 790 C CA . ARG A 1 99 ? 7.888 -8.042 -3.739 1.00 94.75 99 ARG A CA 1
ATOM 791 C C . ARG A 1 99 ? 9.139 -8.350 -4.563 1.00 94.75 99 ARG A C 1
ATOM 793 O O . ARG A 1 99 ? 9.449 -7.606 -5.491 1.00 94.75 99 ARG A O 1
ATOM 800 N N . SER A 1 100 ? 9.777 -9.492 -4.311 1.00 95.12 100 SER A N 1
ATOM 801 C CA . SER A 1 100 ? 10.949 -9.972 -5.057 1.00 95.12 100 SER A CA 1
ATOM 802 C C . SER A 1 100 ? 10.670 -10.088 -6.555 1.00 95.12 100 SER A C 1
ATOM 804 O O . SER A 1 100 ? 11.460 -9.642 -7.386 1.00 95.12 100 SER A O 1
ATOM 806 N N . ARG A 1 101 ? 9.503 -10.625 -6.921 1.00 94.19 101 ARG A N 1
ATOM 807 C CA . ARG A 1 101 ? 9.133 -10.805 -8.325 1.00 94.19 101 ARG A CA 1
ATOM 808 C C . ARG A 1 101 ? 8.815 -9.486 -9.032 1.00 94.19 101 ARG A C 1
ATOM 810 O O . ARG A 1 101 ? 9.061 -9.380 -10.232 1.00 94.19 101 ARG A O 1
ATOM 817 N N . ILE A 1 102 ? 8.295 -8.485 -8.315 1.00 95.38 102 ILE A N 1
ATOM 818 C CA . ILE A 1 102 ? 8.132 -7.121 -8.836 1.00 95.38 102 ILE A CA 1
ATOM 819 C C . ILE A 1 102 ? 9.495 -6.463 -9.050 1.00 95.38 102 ILE A C 1
ATOM 821 O O . ILE A 1 102 ? 9.713 -5.895 -10.120 1.00 95.38 102 ILE A O 1
ATOM 825 N N . ILE A 1 103 ? 10.414 -6.581 -8.086 1.00 96.25 103 ILE A N 1
ATOM 826 C CA . ILE A 1 103 ? 11.791 -6.078 -8.204 1.00 96.25 103 ILE A CA 1
ATOM 827 C C . ILE A 1 103 ? 12.456 -6.644 -9.463 1.00 96.25 103 ILE A C 1
ATOM 829 O O . ILE A 1 103 ? 12.953 -5.881 -10.283 1.00 96.25 103 ILE A O 1
ATOM 833 N N . GLU A 1 104 ? 12.377 -7.956 -9.684 1.00 94.56 104 GLU A N 1
ATOM 834 C CA . GLU A 1 104 ? 12.983 -8.612 -10.849 1.00 94.56 104 GLU A CA 1
ATOM 835 C C . GLU A 1 104 ? 12.472 -8.057 -12.190 1.00 94.56 104 GLU A C 1
ATOM 837 O O . GLU A 1 104 ? 13.257 -7.772 -13.096 1.00 94.56 104 GLU A O 1
ATOM 842 N N . VAL A 1 105 ? 11.154 -7.873 -12.341 1.00 93.75 105 VAL A N 1
ATOM 843 C CA . VAL A 1 105 ? 10.581 -7.392 -13.616 1.00 93.75 105 VAL A CA 1
ATOM 844 C C . VAL A 1 105 ? 10.743 -5.890 -13.830 1.00 93.75 105 VAL A C 1
ATOM 846 O O . VAL A 1 105 ? 10.589 -5.415 -14.956 1.00 93.75 105 VAL A O 1
ATOM 849 N N . THR A 1 106 ? 11.040 -5.144 -12.768 1.00 94.31 106 THR A N 1
ATOM 850 C CA . THR A 1 106 ? 11.299 -3.699 -12.812 1.00 94.31 106 THR A CA 1
ATOM 851 C C . THR A 1 106 ? 12.790 -3.365 -12.765 1.00 94.31 106 THR A C 1
ATOM 853 O O . THR A 1 106 ? 13.160 -2.190 -12.832 1.00 94.31 106 THR A O 1
ATOM 856 N N . ASP A 1 107 ? 13.655 -4.379 -12.708 1.00 93.50 107 ASP A N 1
ATOM 857 C CA . ASP A 1 107 ? 15.095 -4.198 -12.631 1.00 93.50 107 ASP A CA 1
ATOM 858 C C . ASP A 1 107 ? 15.665 -3.525 -13.888 1.00 93.50 107 ASP A C 1
ATOM 860 O O . ASP A 1 107 ? 15.381 -3.916 -15.029 1.00 93.50 107 ASP A O 1
ATOM 864 N N . GLY A 1 108 ? 16.449 -2.469 -13.665 1.00 90.44 108 GLY A N 1
ATOM 865 C CA . GLY A 1 108 ? 16.971 -1.589 -14.711 1.00 90.44 108 GLY A CA 1
ATOM 866 C C . GLY A 1 108 ? 15.934 -0.665 -15.366 1.00 90.44 108 GLY A C 1
ATOM 867 O O . GLY A 1 108 ? 16.301 0.108 -16.248 1.00 90.44 108 GLY A O 1
ATOM 868 N N . LEU A 1 109 ? 14.657 -0.717 -14.959 1.00 90.25 109 LEU A N 1
ATOM 869 C CA . LEU A 1 109 ? 13.600 0.167 -15.472 1.00 90.25 109 LEU A CA 1
ATOM 870 C C . LEU A 1 109 ? 13.353 1.389 -14.574 1.00 90.25 109 LEU A C 1
ATOM 872 O O . LEU A 1 109 ? 12.949 2.445 -15.061 1.00 90.25 109 LEU A O 1
ATOM 876 N N . LEU A 1 110 ? 13.586 1.248 -13.269 1.00 89.88 110 LEU A N 1
ATOM 877 C CA . LEU A 1 110 ? 13.432 2.295 -12.259 1.00 89.88 110 LEU A CA 1
ATOM 878 C C . LEU A 1 110 ? 14.711 2.392 -11.418 1.00 89.88 110 LEU A C 1
ATOM 880 O O . LEU A 1 110 ? 15.454 1.421 -11.303 1.00 89.88 110 LEU A O 1
ATOM 884 N N . ALA A 1 111 ? 14.953 3.556 -10.813 1.00 92.25 111 ALA A N 1
ATOM 885 C CA . ALA A 1 111 ? 15.999 3.695 -9.800 1.00 92.25 111 ALA A CA 1
ATOM 886 C C . ALA A 1 111 ? 15.688 2.800 -8.588 1.00 92.25 111 ALA A C 1
ATOM 888 O O . ALA A 1 111 ? 14.517 2.675 -8.227 1.00 92.25 111 ALA A O 1
ATOM 889 N N . ASP A 1 112 ? 16.720 2.237 -7.951 1.00 92.88 112 ASP A N 1
ATOM 890 C CA . ASP A 1 112 ? 16.584 1.222 -6.893 1.00 92.88 112 ASP A CA 1
ATOM 891 C C . ASP A 1 112 ? 15.598 1.628 -5.787 1.00 92.88 112 ASP A C 1
ATOM 893 O O . ASP A 1 112 ? 14.662 0.893 -5.493 1.00 92.88 112 ASP A O 1
ATOM 897 N N . GLU A 1 113 ? 15.718 2.845 -5.253 1.00 91.12 113 GLU A N 1
ATOM 898 C CA . GLU A 1 113 ? 14.812 3.349 -4.211 1.00 91.12 113 GLU A CA 1
ATOM 899 C C . GLU A 1 113 ? 13.344 3.390 -4.674 1.00 91.12 113 GLU A C 1
ATOM 901 O O . GLU A 1 113 ? 12.437 2.968 -3.956 1.00 91.12 113 GLU A O 1
ATOM 906 N N . LYS A 1 114 ? 13.097 3.857 -5.905 1.00 91.75 114 LYS A N 1
ATOM 907 C CA . LYS A 1 114 ? 11.741 3.914 -6.472 1.00 91.75 114 LYS A CA 1
ATOM 908 C C . LYS A 1 114 ? 11.181 2.524 -6.735 1.00 91.75 114 LYS A C 1
ATOM 910 O O . LYS A 1 114 ? 9.988 2.286 -6.551 1.00 91.75 114 LYS A O 1
ATOM 915 N N . ARG A 1 115 ? 12.047 1.621 -7.194 1.00 94.69 115 ARG A N 1
ATOM 916 C CA . ARG A 1 115 ? 11.728 0.220 -7.449 1.00 94.69 115 ARG A CA 1
ATOM 917 C C . ARG A 1 115 ? 11.281 -0.463 -6.163 1.00 94.69 115 ARG A C 1
ATOM 919 O O . ARG A 1 115 ? 10.237 -1.106 -6.162 1.00 94.69 115 ARG A O 1
ATOM 926 N N . ASP A 1 116 ? 12.026 -0.272 -5.081 1.00 94.00 116 ASP A N 1
ATOM 927 C CA . ASP A 1 116 ? 11.769 -0.930 -3.803 1.00 94.00 116 ASP A CA 1
ATOM 928 C C . ASP A 1 116 ? 10.471 -0.430 -3.154 1.00 94.00 116 ASP A C 1
ATOM 930 O O . ASP A 1 116 ? 9.666 -1.246 -2.700 1.00 94.00 116 ASP A O 1
ATOM 934 N N . LEU A 1 117 ? 10.217 0.885 -3.183 1.00 94.00 117 LEU A N 1
ATOM 935 C CA . LEU A 1 117 ? 8.969 1.480 -2.682 1.00 94.00 117 LEU A CA 1
ATOM 936 C C . LEU A 1 117 ? 7.746 1.032 -3.492 1.00 94.00 117 LEU A C 1
ATOM 938 O O . LEU A 1 117 ? 6.708 0.688 -2.924 1.00 94.00 117 LEU A O 1
ATOM 942 N N . LEU A 1 118 ? 7.868 0.990 -4.823 1.00 95.44 118 LEU A N 1
ATOM 943 C CA . LEU A 1 118 ? 6.801 0.485 -5.681 1.00 95.44 118 LEU A CA 1
ATOM 944 C C . LEU A 1 118 ? 6.566 -1.008 -5.440 1.00 95.44 118 LEU A C 1
ATOM 946 O O . LEU A 1 118 ? 5.422 -1.435 -5.333 1.00 95.44 118 LEU A O 1
ATOM 950 N N . ALA A 1 119 ? 7.622 -1.814 -5.336 1.00 95.62 119 ALA A N 1
ATOM 951 C CA . ALA A 1 119 ? 7.497 -3.245 -5.090 1.00 95.62 119 ALA A CA 1
ATOM 952 C C . ALA A 1 119 ? 6.795 -3.541 -3.760 1.00 95.62 119 ALA A C 1
ATOM 954 O O . ALA A 1 119 ? 5.922 -4.409 -3.722 1.00 95.62 119 ALA A O 1
ATOM 955 N N . GLU A 1 120 ? 7.121 -2.792 -2.704 1.00 94.38 120 GLU A N 1
ATOM 956 C CA . GLU A 1 120 ? 6.449 -2.864 -1.405 1.00 94.38 120 GLU A CA 1
ATOM 957 C C . GLU A 1 120 ? 4.957 -2.518 -1.514 1.00 94.38 120 GLU A C 1
ATOM 959 O O . GLU A 1 120 ? 4.113 -3.302 -1.074 1.00 94.38 120 GLU A O 1
ATOM 964 N N . GLU A 1 121 ? 4.609 -1.404 -2.170 1.00 94.69 121 GLU A N 1
ATOM 965 C CA . GLU A 1 121 ? 3.209 -1.030 -2.401 1.00 94.69 121 GLU A CA 1
ATOM 966 C C . GLU A 1 121 ? 2.444 -2.137 -3.138 1.00 94.69 121 GLU A C 1
ATOM 968 O O . GLU A 1 121 ? 1.349 -2.526 -2.724 1.00 94.69 121 GLU A O 1
ATOM 973 N N . ILE A 1 122 ? 2.991 -2.643 -4.245 1.00 95.31 122 ILE A N 1
ATOM 974 C CA . ILE A 1 122 ? 2.309 -3.629 -5.089 1.00 95.31 122 ILE A CA 1
ATOM 975 C C . ILE A 1 122 ? 2.145 -4.955 -4.357 1.00 95.31 122 ILE A C 1
ATOM 977 O O . ILE A 1 122 ? 1.057 -5.540 -4.391 1.00 95.31 122 ILE A O 1
ATOM 981 N N . ALA A 1 123 ? 3.194 -5.414 -3.674 1.00 93.00 123 ALA A N 1
ATOM 982 C CA . ALA A 1 123 ? 3.134 -6.615 -2.861 1.00 93.00 123 ALA A CA 1
ATOM 983 C C . ALA A 1 123 ? 2.037 -6.482 -1.801 1.00 93.00 123 ALA A C 1
ATOM 985 O O . ALA A 1 123 ? 1.165 -7.347 -1.721 1.00 93.00 123 ALA A O 1
ATOM 986 N N . LEU A 1 124 ? 1.971 -5.356 -1.092 1.00 91.25 124 LEU A N 1
ATOM 987 C CA . LEU A 1 124 ? 0.968 -5.126 -0.058 1.00 91.25 124 LEU A CA 1
ATOM 988 C C . LEU A 1 124 ? -0.457 -5.015 -0.617 1.00 91.25 124 LEU A C 1
ATOM 990 O O . LEU A 1 124 ? -1.388 -5.656 -0.134 1.00 91.25 124 LEU A O 1
ATOM 994 N N . ARG A 1 125 ? -0.646 -4.252 -1.695 1.00 91.19 125 ARG A N 1
ATOM 995 C CA . ARG A 1 125 ? -1.947 -4.111 -2.368 1.00 91.19 125 ARG A CA 1
ATOM 996 C C . ARG A 1 125 ? -2.455 -5.431 -2.951 1.00 91.19 125 ARG A C 1
ATOM 998 O O . ARG A 1 125 ? -3.665 -5.599 -3.110 1.00 91.19 125 ARG A O 1
ATOM 1005 N N . SER A 1 126 ? -1.564 -6.381 -3.234 1.00 89.25 126 SER A N 1
ATOM 1006 C CA . SER A 1 126 ? -1.930 -7.707 -3.738 1.00 89.25 126 SER A CA 1
ATOM 1007 C C . SER A 1 126 ? -2.416 -8.691 -2.658 1.00 89.25 126 SER A C 1
ATOM 1009 O O . SER A 1 126 ? -3.155 -9.618 -2.992 1.00 89.25 126 SER A O 1
ATOM 1011 N N . THR A 1 127 ? -2.088 -8.494 -1.369 1.00 80.44 127 THR A N 1
ATOM 1012 C CA . THR A 1 127 ? -2.468 -9.421 -0.274 1.00 80.44 127 THR A CA 1
ATOM 1013 C C . THR A 1 127 ? -3.932 -9.306 0.156 1.00 80.44 127 THR A C 1
ATOM 1015 O O . THR A 1 127 ? -4.378 -10.048 1.022 1.00 80.44 127 THR A O 1
ATOM 1018 N N . LYS A 1 128 ? -4.708 -8.393 -0.447 1.00 78.06 128 LYS A N 1
ATOM 1019 C CA . LYS A 1 128 ? -6.056 -7.964 -0.021 1.00 78.06 128 LYS A CA 1
ATOM 1020 C C . LYS A 1 128 ? -6.099 -7.227 1.323 1.00 78.06 128 LYS A C 1
ATOM 1022 O O . LYS A 1 128 ? -7.135 -6.633 1.588 1.00 78.06 128 LYS A O 1
ATOM 1027 N N . LEU A 1 129 ? -5.026 -7.212 2.115 1.00 80.81 129 LEU A N 1
ATOM 1028 C CA . LEU A 1 129 ? -4.973 -6.574 3.441 1.00 80.81 129 LEU A CA 1
ATOM 1029 C C . LEU A 1 129 ? -4.623 -5.086 3.394 1.00 80.81 129 LEU A C 1
ATOM 1031 O O . LEU A 1 129 ? -4.656 -4.397 4.411 1.00 80.81 129 LEU A O 1
ATOM 1035 N N . TRP A 1 130 ? -4.314 -4.568 2.208 1.00 87.12 130 TRP A N 1
ATOM 1036 C CA . TRP A 1 130 ? -4.335 -3.134 1.966 1.00 87.12 130 TRP A CA 1
ATOM 1037 C C . TRP A 1 130 ? -5.768 -2.590 2.092 1.00 87.12 130 TRP A C 1
ATOM 1039 O O . TRP A 1 130 ? -6.677 -3.180 1.494 1.00 87.12 130 TRP A O 1
ATOM 1049 N N . PRO A 1 131 ? -5.979 -1.436 2.756 1.00 90.12 131 PRO A N 1
ATOM 1050 C CA . PRO A 1 131 ? -4.975 -0.516 3.317 1.00 90.12 131 PRO A CA 1
ATOM 1051 C C . PRO A 1 131 ? -4.571 -0.785 4.777 1.00 90.12 131 PRO A C 1
ATOM 1053 O O . PRO A 1 13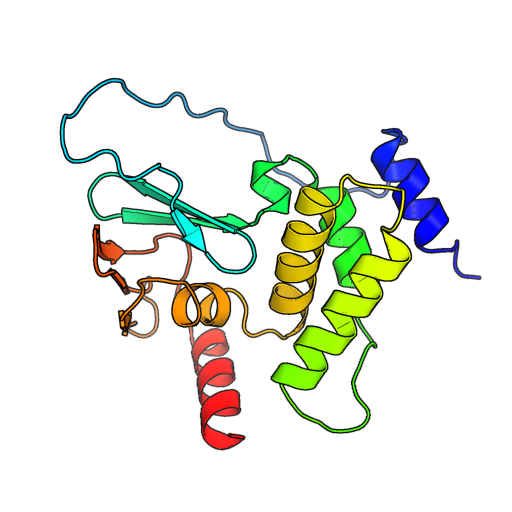1 ? -3.621 -0.180 5.259 1.00 90.12 131 PRO A O 1
ATOM 1056 N N . ILE A 1 132 ? -5.274 -1.663 5.491 1.00 89.00 132 ILE A N 1
ATOM 1057 C CA . ILE A 1 132 ? -5.120 -1.844 6.942 1.00 89.00 132 ILE A CA 1
ATOM 1058 C C . ILE A 1 132 ? -3.700 -2.260 7.332 1.00 89.00 132 ILE A C 1
ATOM 1060 O O . ILE A 1 132 ? -3.109 -1.657 8.226 1.00 89.00 132 ILE A O 1
ATOM 1064 N N . LEU A 1 133 ? -3.124 -3.232 6.623 1.00 85.75 133 LEU A N 1
ATOM 1065 C CA . LEU A 1 133 ? -1.783 -3.729 6.931 1.00 85.75 133 LEU A CA 1
ATOM 1066 C C . LEU A 1 133 ? -0.696 -2.668 6.697 1.00 85.75 133 LEU A C 1
ATOM 1068 O O . LEU A 1 133 ? 0.286 -2.643 7.429 1.00 85.75 133 LEU A O 1
ATOM 1072 N N . SER A 1 134 ? -0.906 -1.747 5.745 1.00 90.06 134 SER A N 1
ATOM 1073 C CA . SER A 1 134 ? -0.006 -0.601 5.527 1.00 90.06 134 SER A CA 1
ATOM 1074 C C . SER A 1 134 ? 0.110 0.233 6.789 1.00 90.06 134 SER A C 1
ATOM 1076 O O . SER A 1 134 ? 1.209 0.517 7.249 1.00 90.06 134 SER A O 1
ATOM 1078 N N . LEU A 1 135 ? -1.036 0.571 7.377 1.00 90.25 135 LEU A N 1
ATOM 1079 C CA . LEU A 1 135 ? -1.104 1.409 8.564 1.00 90.25 135 LEU A CA 1
ATOM 1080 C C . LEU A 1 135 ? -0.585 0.673 9.802 1.00 90.25 135 LEU A C 1
ATOM 1082 O O . LEU A 1 135 ? 0.190 1.245 10.557 1.00 90.25 135 LEU A O 1
ATOM 1086 N N . ALA A 1 136 ? -0.982 -0.586 9.993 1.00 85.31 136 ALA A N 1
ATOM 1087 C CA . ALA A 1 136 ? -0.628 -1.360 11.182 1.00 85.31 136 ALA A CA 1
ATOM 1088 C C . ALA A 1 136 ? 0.874 -1.679 11.282 1.00 85.31 136 ALA A C 1
ATOM 1090 O O . ALA A 1 136 ? 1.409 -1.720 12.383 1.00 85.31 136 ALA A O 1
ATOM 1091 N N . MET A 1 137 ? 1.550 -1.885 10.146 1.00 82.88 137 MET A N 1
ATOM 1092 C CA . MET A 1 137 ? 2.978 -2.238 10.094 1.00 82.88 137 MET A CA 1
ATOM 1093 C C . MET A 1 137 ? 3.896 -1.027 9.908 1.00 82.88 137 MET A C 1
ATOM 1095 O O . MET A 1 137 ? 5.088 -1.187 9.661 1.00 82.88 137 MET A O 1
ATOM 1099 N N . SER A 1 138 ? 3.354 0.189 9.965 1.00 83.75 138 SER A N 1
ATOM 1100 C CA . SER A 1 138 ? 4.152 1.394 9.761 1.00 83.75 138 SER A CA 1
ATOM 1101 C C . SER A 1 138 ? 4.961 1.767 10.991 1.00 83.75 138 SER A C 1
ATOM 1103 O O . SER A 1 138 ? 4.457 1.755 12.115 1.00 83.75 138 SER A O 1
ATOM 1105 N N . ASP A 1 139 ? 6.201 2.184 10.755 1.00 82.06 139 ASP A N 1
ATOM 1106 C CA . ASP A 1 139 ? 7.089 2.658 11.807 1.00 82.06 139 ASP A CA 1
ATOM 1107 C C . ASP A 1 139 ? 6.440 3.787 12.616 1.00 82.06 139 ASP A C 1
ATOM 1109 O O . ASP A 1 139 ? 5.895 4.749 12.074 1.00 82.06 139 ASP A O 1
ATOM 1113 N N . GLY A 1 140 ? 6.506 3.666 13.942 1.00 80.38 140 GLY A N 1
ATOM 1114 C CA . GLY A 1 140 ? 5.971 4.662 14.868 1.00 80.38 140 GLY A CA 1
ATOM 1115 C C . GLY A 1 140 ? 4.460 4.595 15.096 1.00 80.38 140 GLY A C 1
ATOM 1116 O O . GLY A 1 140 ? 3.963 5.327 15.954 1.00 80.38 140 GLY A O 1
ATOM 1117 N N . VAL A 1 141 ? 3.727 3.725 14.396 1.00 85.25 141 VAL A N 1
ATOM 1118 C CA . VAL A 1 141 ? 2.331 3.417 14.726 1.00 85.25 141 VAL A CA 1
ATOM 1119 C C . VAL A 1 141 ? 2.307 2.469 15.914 1.00 85.25 141 VAL A C 1
ATOM 1121 O O . VAL A 1 141 ? 2.926 1.410 15.888 1.00 85.25 141 VAL A O 1
ATOM 1124 N N . THR A 1 142 ? 1.604 2.857 16.974 1.00 84.88 142 THR A N 1
ATOM 1125 C CA . THR A 1 142 ? 1.447 2.011 18.161 1.00 84.88 142 THR A CA 1
ATOM 1126 C C . THR A 1 142 ? 0.158 1.215 18.102 1.00 84.88 142 THR A C 1
ATOM 1128 O O . THR A 1 142 ? 0.131 0.059 18.511 1.00 84.88 142 THR A O 1
ATOM 1131 N N . GLU A 1 143 ? -0.920 1.837 17.620 1.00 85.62 143 GLU A N 1
ATOM 1132 C CA . GLU A 1 143 ? -2.257 1.252 17.648 1.00 85.62 143 GLU A CA 1
ATOM 1133 C C . GLU A 1 143 ? -3.083 1.723 16.445 1.00 85.62 143 GLU A C 1
ATOM 1135 O O . GLU A 1 143 ? -3.000 2.879 16.015 1.00 85.62 143 GLU A O 1
ATOM 1140 N N . LEU A 1 144 ? -3.917 0.819 15.926 1.00 87.81 144 LEU A N 1
ATOM 1141 C CA . LEU A 1 144 ? -4.897 1.090 14.879 1.00 87.81 144 LEU A CA 1
ATOM 1142 C C . LEU A 1 144 ? -6.286 0.697 15.389 1.00 87.81 144 LEU A C 1
ATOM 1144 O O . LEU A 1 144 ? -6.509 -0.430 15.825 1.00 87.81 144 LEU A O 1
ATOM 1148 N N . TYR A 1 145 ? -7.227 1.627 15.299 1.00 85.50 145 TYR A N 1
ATOM 1149 C CA . TYR A 1 145 ? -8.590 1.486 15.791 1.00 85.50 145 TYR A CA 1
ATOM 1150 C C . TYR A 1 145 ? -9.598 1.728 14.678 1.00 85.50 145 TYR A C 1
ATOM 1152 O O . TYR A 1 145 ? -9.365 2.505 13.754 1.00 85.50 145 TYR A O 1
ATOM 1160 N N . GLY A 1 146 ? -10.782 1.145 14.810 1.00 85.12 146 GLY A N 1
ATOM 1161 C CA . GLY A 1 146 ? -11.893 1.439 13.922 1.00 85.12 146 GLY A CA 1
ATOM 1162 C C . GLY A 1 146 ? -13.219 1.053 14.550 1.00 85.12 146 GLY A C 1
ATOM 1163 O O . GLY A 1 146 ? -13.295 0.159 15.389 1.00 85.12 146 GLY A O 1
ATOM 1164 N N . VAL A 1 147 ? -14.268 1.747 14.127 1.00 88.44 147 VAL A N 1
ATOM 1165 C CA . VAL A 1 147 ? -15.657 1.360 14.374 1.00 88.44 147 VAL A CA 1
ATOM 1166 C C . VAL A 1 147 ? -16.245 0.979 13.024 1.00 88.44 147 VAL A C 1
ATOM 1168 O O . VAL A 1 147 ? -15.987 1.667 12.036 1.00 88.44 147 VAL A O 1
ATOM 1171 N N . LEU A 1 148 ? -17.019 -0.106 12.974 1.00 90.88 148 LEU A N 1
ATOM 1172 C CA . LEU A 1 148 ? -17.639 -0.568 11.734 1.00 90.88 148 LEU A CA 1
ATOM 1173 C C . LEU A 1 148 ? -18.446 0.568 11.075 1.00 90.88 148 LEU A C 1
ATOM 1175 O O . LEU A 1 148 ? -19.247 1.240 11.726 1.00 90.88 148 LEU A O 1
ATOM 1179 N N . GLY A 1 149 ? -18.200 0.802 9.787 1.00 90.12 149 GLY A N 1
ATOM 1180 C CA . GLY A 1 149 ? -18.790 1.884 8.997 1.00 90.12 149 GLY A CA 1
ATOM 1181 C C . GLY A 1 149 ? -18.134 3.259 9.173 1.00 90.12 149 GLY A C 1
ATOM 1182 O O . GLY A 1 149 ? -18.612 4.228 8.585 1.00 90.12 149 GLY A O 1
ATOM 1183 N N . SER A 1 150 ? -17.058 3.371 9.957 1.00 91.44 150 SER A N 1
ATOM 1184 C CA . SER A 1 150 ? -16.341 4.630 10.207 1.00 91.44 150 SER A CA 1
ATOM 1185 C C . SER A 1 150 ? -14.904 4.593 9.688 1.00 91.44 150 SER A C 1
ATOM 1187 O O . SER A 1 150 ? -14.343 3.530 9.414 1.00 91.44 150 SER A O 1
ATOM 1189 N N . CYS A 1 151 ? -14.297 5.775 9.554 1.00 93.62 151 CYS A N 1
ATOM 1190 C CA . CYS A 1 151 ? -12.875 5.891 9.251 1.00 93.62 151 CYS A CA 1
ATOM 1191 C C . CYS A 1 151 ? -12.024 5.286 10.375 1.00 93.62 151 CYS A C 1
ATOM 1193 O O . CYS A 1 151 ? -12.420 5.312 11.542 1.00 93.62 151 CYS A O 1
ATOM 1195 N N . VAL A 1 152 ? -10.847 4.773 10.025 1.00 92.69 152 VAL A N 1
ATOM 1196 C CA . VAL A 1 152 ? -9.898 4.245 11.014 1.00 92.69 152 VAL A CA 1
ATOM 1197 C C . VAL A 1 152 ? -9.144 5.373 11.720 1.00 92.69 152 VAL A C 1
ATOM 1199 O O . VAL A 1 152 ? -8.892 6.440 11.150 1.00 92.69 152 VAL A O 1
ATOM 1202 N N . TYR A 1 153 ? -8.763 5.117 12.966 1.00 91.94 153 TYR A N 1
ATOM 1203 C CA . TYR A 1 153 ? -7.918 5.982 13.779 1.00 91.94 153 TYR A CA 1
ATOM 1204 C C . TYR A 1 153 ? -6.573 5.308 14.004 1.00 91.94 153 TYR A C 1
ATOM 1206 O O . TYR A 1 153 ? -6.510 4.100 14.202 1.00 91.94 153 TYR A O 1
ATOM 1214 N N . LEU A 1 154 ? -5.512 6.096 14.000 1.00 90.31 154 LEU A N 1
ATOM 1215 C CA . LEU A 1 154 ? -4.140 5.638 14.135 1.00 90.31 154 LEU A CA 1
ATOM 1216 C C . LEU A 1 154 ? -3.462 6.467 15.219 1.00 90.31 154 LEU A C 1
ATOM 1218 O O . LEU A 1 154 ? -3.458 7.697 15.135 1.00 90.31 154 LEU A O 1
ATOM 1222 N N . ASP A 1 155 ? -2.908 5.797 16.223 1.00 87.12 155 ASP A N 1
ATOM 1223 C CA . ASP A 1 155 ? -2.099 6.433 17.257 1.00 87.12 155 ASP A CA 1
ATOM 1224 C C . ASP A 1 155 ? -0.621 6.276 16.874 1.00 87.12 155 ASP A C 1
ATOM 1226 O O . ASP A 1 155 ? -0.129 5.169 16.649 1.00 87.12 155 ASP A O 1
ATOM 1230 N N . HIS A 1 156 ? 0.076 7.406 16.741 1.00 86.69 156 HIS A N 1
ATOM 1231 C CA . HIS A 1 156 ? 1.470 7.457 16.305 1.00 86.69 156 HIS A CA 1
ATOM 1232 C C . HIS A 1 156 ? 2.338 8.210 17.311 1.00 86.69 156 HIS A C 1
ATOM 1234 O O . HIS A 1 156 ? 1.960 9.289 17.778 1.00 86.69 156 HIS A O 1
ATOM 1240 N N . ILE A 1 157 ? 3.540 7.691 17.580 1.00 83.75 157 ILE A N 1
ATOM 1241 C CA . ILE A 1 157 ? 4.442 8.175 18.641 1.00 83.75 157 ILE A CA 1
ATOM 1242 C C . ILE A 1 157 ? 4.728 9.682 18.577 1.00 83.75 157 ILE A C 1
ATOM 1244 O O . ILE A 1 157 ? 4.880 10.322 19.615 1.00 83.75 157 ILE A O 1
ATOM 1248 N N . PHE A 1 158 ? 4.767 10.265 17.375 1.00 83.38 158 PHE A N 1
ATOM 1249 C CA . PHE A 1 158 ? 5.053 11.692 17.185 1.00 83.38 158 PHE A CA 1
ATOM 1250 C C . PHE A 1 158 ? 3.829 12.550 16.863 1.00 83.38 158 PHE A C 1
ATOM 1252 O O . PHE A 1 158 ? 3.870 13.763 17.046 1.00 83.38 158 PHE A O 1
ATOM 1259 N N . LEU A 1 159 ? 2.753 11.950 16.351 1.00 82.31 159 LEU A N 1
ATOM 1260 C CA . LEU A 1 159 ? 1.606 12.703 15.824 1.00 82.31 159 LEU A CA 1
ATOM 1261 C C . LEU A 1 159 ? 0.400 12.657 16.767 1.00 82.31 159 LEU A C 1
ATOM 1263 O O . LEU A 1 159 ? -0.556 13.408 16.582 1.00 82.31 159 LEU A O 1
ATOM 1267 N N . GLY A 1 160 ? 0.443 11.782 17.774 1.00 87.50 160 GLY A N 1
ATOM 1268 C CA . GLY A 1 160 ? -0.719 11.442 18.576 1.00 87.50 160 GLY A CA 1
ATOM 1269 C C . GLY A 1 160 ? -1.768 10.716 17.738 1.00 87.50 160 GLY A C 1
ATOM 1270 O O . GLY A 1 160 ? -1.443 10.014 16.778 1.00 87.50 160 GLY A O 1
ATOM 1271 N N . ARG A 1 161 ? -3.034 10.898 18.114 1.00 89.88 161 ARG A N 1
ATOM 1272 C CA . ARG A 1 161 ? -4.171 10.289 17.426 1.00 89.88 161 ARG A CA 1
ATOM 1273 C C . ARG A 1 161 ? -4.515 11.028 16.142 1.00 89.88 161 ARG A C 1
ATOM 1275 O O . ARG A 1 161 ? -4.817 12.222 16.171 1.00 89.88 161 ARG A O 1
ATOM 1282 N N . ILE A 1 162 ? -4.571 10.291 15.041 1.00 92.25 162 ILE A N 1
ATOM 1283 C CA . ILE A 1 162 ? -4.964 10.783 13.723 1.00 92.25 162 ILE A CA 1
ATOM 1284 C C . ILE A 1 162 ? -6.157 9.987 13.194 1.00 92.25 162 ILE A C 1
ATOM 1286 O O . ILE A 1 162 ? -6.245 8.779 13.382 1.00 92.25 162 ILE A O 1
ATOM 1290 N N . THR A 1 163 ? -7.069 10.655 12.488 1.00 94.50 163 THR A N 1
ATOM 1291 C CA . THR A 1 163 ? -8.125 9.988 11.704 1.00 94.50 163 THR A CA 1
ATOM 1292 C C . THR A 1 163 ? -7.685 9.820 10.250 1.00 94.50 163 THR A C 1
ATOM 1294 O O . THR A 1 163 ? -7.380 10.821 9.604 1.00 94.50 163 THR A O 1
ATOM 1297 N N . VAL A 1 164 ? -7.687 8.600 9.705 1.00 94.06 164 VAL A N 1
ATOM 1298 C CA . VAL A 1 164 ? -7.343 8.343 8.294 1.00 94.06 164 VAL A CA 1
ATOM 1299 C C . VAL A 1 164 ? -8.615 8.380 7.443 1.00 94.06 164 VAL A C 1
ATOM 1301 O O . VAL A 1 164 ? -9.366 7.414 7.356 1.00 94.06 164 VAL A O 1
ATOM 1304 N N . GLU A 1 165 ? -8.886 9.523 6.815 1.00 94.12 165 GLU A N 1
ATOM 1305 C CA . GLU A 1 165 ? -10.201 9.855 6.249 1.00 94.12 165 GLU A CA 1
ATOM 1306 C C . GLU A 1 165 ? -10.622 8.978 5.061 1.00 94.12 165 GLU A C 1
ATOM 1308 O O . GLU A 1 165 ? -11.812 8.844 4.789 1.00 94.12 165 GLU A O 1
ATOM 1313 N N . ASN A 1 166 ? -9.666 8.406 4.326 1.00 93.19 166 ASN A N 1
ATOM 1314 C CA . ASN A 1 166 ? -9.927 7.600 3.130 1.00 93.19 166 ASN A CA 1
ATOM 1315 C C . ASN A 1 166 ? -9.811 6.088 3.362 1.00 93.19 166 ASN A C 1
ATOM 1317 O O . ASN A 1 166 ? -9.774 5.334 2.389 1.00 93.19 166 ASN A O 1
ATOM 1321 N N . VAL A 1 167 ? -9.752 5.655 4.621 1.00 92.44 167 VAL A N 1
ATOM 1322 C CA . VAL A 1 167 ? -9.745 4.244 5.007 1.00 92.44 167 VAL A CA 1
ATOM 1323 C C . VAL A 1 167 ? -10.910 4.005 5.959 1.00 92.44 167 VAL A C 1
ATOM 1325 O O . VAL A 1 167 ? -10.895 4.476 7.093 1.00 92.44 167 VAL A O 1
ATOM 1328 N N . VAL A 1 168 ? -11.930 3.294 5.479 1.00 92.00 168 VAL A N 1
ATOM 1329 C CA . VAL A 1 168 ? -13.148 2.966 6.231 1.00 92.00 168 VAL A CA 1
ATOM 1330 C C . VAL A 1 168 ? -13.102 1.496 6.617 1.00 92.00 168 VAL A C 1
ATOM 1332 O O . VAL A 1 168 ? -12.833 0.650 5.767 1.00 92.00 168 VAL A O 1
ATOM 1335 N N . LEU A 1 169 ? -13.379 1.197 7.885 1.00 89.81 169 LEU A N 1
ATOM 1336 C CA . LEU A 1 169 ? -13.553 -0.174 8.350 1.00 89.81 169 LEU A CA 1
ATOM 1337 C C . LEU A 1 169 ? -14.977 -0.626 8.015 1.00 89.81 169 LEU A C 1
ATOM 1339 O O . LEU A 1 169 ? -15.904 -0.377 8.781 1.00 89.81 169 LEU A O 1
ATOM 1343 N N . ASP A 1 170 ? -15.168 -1.240 6.853 1.00 90.62 170 ASP A N 1
ATOM 1344 C CA . ASP A 1 170 ? -16.429 -1.885 6.479 1.00 90.62 170 ASP A CA 1
ATOM 1345 C C . ASP A 1 170 ? -16.410 -3.392 6.808 1.00 90.62 170 ASP A C 1
ATOM 1347 O O . ASP A 1 170 ? -15.421 -3.915 7.322 1.00 90.62 170 ASP A O 1
ATOM 1351 N N . GLU A 1 171 ? -17.516 -4.095 6.542 1.00 90.12 171 GLU A N 1
ATOM 1352 C CA . GLU A 1 171 ? -17.618 -5.543 6.799 1.00 90.12 171 GLU A CA 1
ATOM 1353 C C . GLU A 1 171 ? -16.555 -6.334 6.032 1.00 90.12 171 GLU A C 1
ATOM 1355 O O . GLU A 1 171 ? -15.986 -7.287 6.552 1.00 90.12 171 GLU A O 1
ATOM 1360 N N . ARG A 1 172 ? -16.210 -5.894 4.818 1.00 87.50 172 ARG A N 1
ATOM 1361 C CA . ARG A 1 172 ? -15.206 -6.560 3.992 1.00 87.50 172 ARG A CA 1
ATOM 1362 C C . ARG A 1 172 ? -13.800 -6.379 4.562 1.00 87.50 172 ARG A C 1
ATOM 1364 O O . ARG A 1 172 ? -13.006 -7.317 4.510 1.00 87.50 172 ARG A O 1
ATOM 1371 N N . GLU A 1 173 ? -13.459 -5.186 5.042 1.00 85.31 173 GLU A N 1
ATOM 1372 C CA . GLU A 1 173 ? -12.189 -4.940 5.727 1.00 85.31 173 GLU A CA 1
ATOM 1373 C C . GLU A 1 173 ? -12.117 -5.704 7.050 1.00 85.31 173 GLU A C 1
ATOM 1375 O O . GLU A 1 173 ? -11.083 -6.300 7.348 1.00 85.31 173 GLU A O 1
ATOM 1380 N N . LEU A 1 174 ? -13.221 -5.774 7.795 1.00 85.88 174 LEU A N 1
ATOM 1381 C CA . LEU A 1 174 ? -13.300 -6.563 9.020 1.00 85.88 174 LEU A CA 1
ATOM 1382 C C . LEU A 1 174 ? -13.085 -8.061 8.754 1.00 85.88 174 LEU A C 1
ATOM 1384 O O . LEU A 1 174 ? -12.241 -8.666 9.409 1.00 85.88 174 LEU A O 1
ATOM 1388 N N . ASP A 1 175 ? -13.762 -8.642 7.761 1.00 84.25 175 ASP A N 1
ATOM 1389 C CA . ASP A 1 175 ? -13.615 -10.058 7.395 1.00 84.25 175 ASP A CA 1
ATOM 1390 C C . ASP A 1 175 ? -12.167 -10.415 7.043 1.00 84.25 175 ASP A C 1
ATOM 1392 O O . ASP A 1 175 ? -11.659 -11.475 7.415 1.00 84.25 175 ASP A O 1
ATOM 1396 N N . LYS A 1 176 ? -11.470 -9.516 6.338 1.00 82.56 176 LYS A N 1
ATOM 1397 C CA . LYS A 1 176 ? -10.049 -9.690 6.018 1.00 82.56 176 LYS A CA 1
ATOM 1398 C C . LYS A 1 176 ? -9.185 -9.701 7.276 1.00 82.56 176 LYS A C 1
ATOM 1400 O O . LYS A 1 176 ? -8.308 -10.552 7.380 1.00 82.56 176 LYS A O 1
ATOM 1405 N N . ILE A 1 177 ? -9.417 -8.768 8.203 1.00 80.75 177 ILE A N 1
ATOM 1406 C CA . ILE A 1 177 ? -8.675 -8.688 9.470 1.00 80.75 177 ILE A CA 1
ATOM 1407 C C . ILE A 1 177 ? -8.918 -9.953 10.295 1.00 80.75 177 ILE A C 1
ATOM 1409 O O . ILE A 1 177 ? -7.956 -10.560 10.755 1.00 80.75 177 ILE A O 1
ATOM 1413 N N . ILE A 1 178 ? -10.178 -10.378 10.429 1.00 79.94 178 ILE A N 1
ATOM 1414 C CA . ILE A 1 178 ? -10.552 -11.609 11.138 1.00 79.94 178 ILE A CA 1
ATOM 1415 C C . ILE A 1 178 ? -9.842 -12.808 10.515 1.00 79.94 178 ILE A C 1
ATOM 1417 O O . ILE A 1 178 ? -9.186 -13.554 11.229 1.00 79.94 178 ILE A O 1
ATOM 1421 N N . THR A 1 179 ? -9.887 -12.944 9.186 1.00 71.25 179 THR A N 1
ATOM 1422 C CA . THR A 1 179 ? -9.226 -14.052 8.480 1.00 71.25 179 THR A CA 1
ATOM 1423 C C . THR A 1 179 ? -7.735 -14.114 8.806 1.00 71.25 179 THR A C 1
ATOM 1425 O O . THR A 1 179 ? -7.204 -15.198 9.010 1.00 71.25 179 THR A O 1
ATOM 1428 N N . VAL A 1 180 ? -7.048 -12.969 8.866 1.00 73.06 180 VAL A N 1
ATOM 1429 C CA . VAL A 1 180 ? -5.628 -12.932 9.244 1.00 73.06 180 VAL A CA 1
ATOM 1430 C C . VAL A 1 180 ? -5.448 -13.379 10.683 1.00 73.06 180 VAL A C 1
ATOM 1432 O O . VAL A 1 180 ? -4.680 -14.300 10.919 1.00 73.06 180 VAL A O 1
ATOM 1435 N N . VAL A 1 181 ? -6.167 -12.769 11.628 1.00 72.56 181 VAL A N 1
ATOM 1436 C CA . VAL A 1 181 ? -6.033 -13.069 13.062 1.00 72.56 181 VAL A CA 1
ATOM 1437 C C . VAL A 1 181 ? -6.355 -14.533 13.372 1.00 72.56 181 VAL A C 1
ATOM 1439 O O . VAL A 1 181 ? -5.661 -15.143 14.171 1.00 72.56 181 VAL A O 1
ATOM 1442 N N . GLU A 1 182 ? -7.377 -15.108 12.740 1.00 70.81 182 GLU A N 1
ATOM 1443 C CA . GLU A 1 182 ? -7.773 -16.507 12.943 1.00 70.81 182 GLU A CA 1
ATOM 1444 C C . GLU A 1 182 ? -6.837 -17.514 12.261 1.00 70.81 182 GLU A C 1
ATOM 1446 O O . GLU A 1 182 ? -6.799 -18.676 12.663 1.00 70.81 182 GLU A O 1
ATOM 1451 N N . CYS A 1 183 ? -6.109 -17.092 11.224 1.00 57.25 183 CYS A N 1
ATOM 1452 C CA . CYS A 1 183 ? -5.162 -17.944 10.500 1.00 57.25 183 CYS A CA 1
ATOM 1453 C C . CYS A 1 183 ? -3.698 -17.752 10.935 1.00 57.25 183 CYS A C 1
ATOM 1455 O O . CYS A 1 183 ? -2.837 -18.432 10.375 1.00 57.25 183 CYS A O 1
ATOM 1457 N N . SER A 1 184 ? -3.417 -16.837 11.875 1.00 54.72 184 SER A N 1
ATOM 1458 C CA . SER A 1 184 ? -2.086 -16.618 12.476 1.00 54.72 184 SER A CA 1
ATOM 1459 C C . SER A 1 184 ? -1.929 -17.440 13.750 1.00 54.72 184 SER A C 1
ATOM 1461 O O . SER A 1 184 ? -0.819 -17.968 13.973 1.00 54.72 184 SER A O 1
#

Radius of gyration: 17.72 Å; chains: 1; bounding box: 36×51×45 Å

Foldseek 3Di:
DDPQLLVVLLCVLVVNDPDDDDDPDDDDDDDDDDDDDDDPPPPFDDWFQATWRDDDQATATDGLCRVVVNVVNLVSLLVVLPPQADPDPDLVCQLVSSLVVQLVSCPPVDDPVSSNSSSRNSSCVNSVLPPVCRQVPTPQWDDWDADEQAFIWTAGNPSGIHTHHPHHRYPSNVVSVCVVVVVD

pLDDT: mean 79.21, std 19.94, range [27.25, 96.25]